Protein AF-A0A7Y5BQE5-F1 (afdb_monomer)

Sequence (258 aa):
MPTALCNVFGGQNTSYAIQNTDLATSTDVTVTYSSGAPSVKLWAPTAKAVTLRRYADGSTSTYTAHAMTLDAATGVWSVTGDSTWNRQYYLFDVQVYVPALDAVTNNLVTDPYALTLSTDTSDTADPRSQFVNLSDADLKPSGWDSLSKPALRFKTFVSQEYADLIYNGLWFSAFHQDLAAFVACNQRFVTGKVRVKLFKGTAQAVGRQSEFSLYNKHLATYDKGDQFDHEAAKGFIRLWGLGTQTQAQLQLLKGGQG

Nearest PDB structures (foldseek):
  2fhc-assembly1_A  TM=9.018E-01  e=1.356E-09  Klebsiella pneumoniae
  6j33-assembly2_B  TM=9.040E-01  e=2.034E-09  Klebsiella pneumoniae
  2fgz-assembly1_A  TM=9.028E-01  e=3.427E-09  Klebsiella pneumoniae
  6j35-assembly2_B  TM=9.031E-01  e=3.427E-09  Klebsiella pneumoniae
  6j35-assembly1_A  TM=8.641E-01  e=1.812E-09  Klebsiella pneumoniae

Mean predicted aligned error: 17.5 Å

pLDDT: mean 73.98, std 18.05, range [21.78, 93.38]

Solvent-accessible surface area (backbone atoms only — not comparable to full-atom values): 15922 Å² total; per-residue (Å²): 138,88,79,91,85,85,79,90,81,87,78,95,73,86,80,80,72,80,82,76,92,79,84,79,79,92,58,84,53,40,73,41,70,57,99,60,19,46,29,45,42,46,82,48,69,75,44,81,45,49,32,41,36,37,19,83,42,79,75,58,87,66,64,50,81,41,77,42,48,74,40,85,91,76,26,34,28,34,43,73,59,51,52,82,49,60,70,19,24,34,35,36,40,36,31,31,70,39,81,94,72,74,39,78,44,76,42,80,40,53,55,93,59,51,89,41,68,39,81,84,43,98,90,37,90,69,58,33,19,35,40,70,66,87,80,44,72,50,80,47,62,84,56,58,90,49,45,52,72,69,56,49,58,49,46,55,56,52,52,49,56,53,50,53,38,52,73,72,65,43,66,88,38,69,66,44,52,54,50,50,51,49,49,54,64,71,46,70,64,66,59,68,54,72,43,66,49,76,54,95,93,42,80,38,49,78,44,75,50,45,97,68,58,72,73,48,72,44,67,74,39,97,51,104,64,49,72,62,67,69,69,60,51,56,56,46,54,54,62,68,41,44,63,58,51,53,44,49,76,74,66,54,70,92,82,72,88,126

Secondary structure (DSSP, 8-state):
---------------------S---S---S-EEETTEEEEEEE-TTEEEEEEEEESSSS----EEEEPEEETTTTEEEEE--GGGTT-EEEEEEEEEEGGGTEEEEEEE--TT-S-B----TTSSS--EE---TT-TTSSPTTTTTS-HHHHHHHHHHHHHHHHHHHTT-TTSHHHHHHHHHHHHHTTT---EEEEEEETTEEEEEEEE-TT----HHHH--STT----HHHHHHHHHHHHHHHHHHHHHHS-TT---

Radius of gyration: 24.89 Å; Cα contacts (8 Å, |Δi|>4): 320; chains: 1; bounding box: 63×70×56 Å

Foldseek 3Di:
DDDDDDDDDDDDDDPPPPPPPDDDDPDPQAFDADPLKTKHKDQDLQFPWKWKWWAAAFQDPDTDIDTWDADNVRSMTMDIGDNSQAFIWIWMFTFGQDVVVNDTDTDTHERPNAPDWDDDDPNDPDITGTHHDCPDPQNAAQCNVVQDPVRNVVVVVLVVVLVVCVVVVVCVPPVVVVSVVVVCVSCVQRDWDFDWDDDPNDTTGPDTDGPSRNDDPQCPDPDPRRPDDPVVVVVVCCVVCPVVVVCCVPPPDPPDDD

Structure (mmCIF, N/CA/C/O backbone):
data_AF-A0A7Y5BQE5-F1
#
_entry.id   AF-A0A7Y5BQE5-F1
#
loop_
_atom_site.group_PDB
_atom_site.id
_atom_site.type_symbol
_atom_site.label_atom_id
_atom_site.label_alt_id
_atom_site.label_comp_id
_atom_site.label_asym_id
_atom_site.label_entity_id
_atom_site.label_seq_id
_atom_site.pdbx_PDB_ins_code
_atom_site.Cartn_x
_atom_site.Cartn_y
_atom_site.Cartn_z
_atom_site.occupancy
_atom_site.B_iso_or_equiv
_atom_site.auth_seq_id
_atom_site.auth_comp_id
_atom_site.auth_asym_id
_atom_site.auth_atom_id
_atom_site.pdbx_PDB_model_num
ATOM 1 N N . MET A 1 1 ? -11.024 43.137 22.775 1.00 29.00 1 MET A N 1
ATOM 2 C CA . MET A 1 1 ? -11.441 43.509 21.402 1.00 29.00 1 MET A CA 1
ATOM 3 C C . MET A 1 1 ? -10.187 43.690 20.570 1.00 29.00 1 MET A C 1
ATOM 5 O O . MET A 1 1 ? -9.250 44.222 21.159 1.00 29.00 1 MET A O 1
ATOM 9 N N . PRO A 1 2 ? -10.127 43.343 19.273 1.00 34.56 2 PRO A N 1
ATOM 10 C CA . PRO A 1 2 ? -11.083 42.680 18.357 1.00 34.56 2 PRO A CA 1
ATOM 11 C C . PRO A 1 2 ? -10.512 41.297 17.909 1.00 34.56 2 PRO A C 1
ATOM 13 O O . PRO A 1 2 ? -9.423 40.947 18.339 1.00 34.56 2 PRO A O 1
ATOM 16 N N . THR A 1 3 ? -11.061 40.416 17.070 1.00 24.89 3 THR A N 1
ATOM 17 C CA . THR A 1 3 ? -12.378 40.103 16.492 1.00 24.89 3 THR A CA 1
ATOM 18 C C . THR A 1 3 ? -12.191 38.716 15.860 1.00 24.89 3 THR A C 1
ATOM 20 O O . THR A 1 3 ? -11.245 38.511 15.103 1.00 24.89 3 THR A O 1
ATOM 23 N N . ALA A 1 4 ? -13.063 37.764 16.189 1.00 26.73 4 ALA A N 1
ATOM 24 C CA . ALA A 1 4 ? -13.170 36.492 15.486 1.00 26.73 4 ALA A CA 1
ATOM 25 C C . ALA A 1 4 ? -13.782 36.731 14.096 1.00 26.73 4 ALA A C 1
ATOM 27 O O . ALA A 1 4 ? -14.797 37.421 13.988 1.00 26.73 4 ALA A O 1
ATOM 28 N N . LEU A 1 5 ? -13.193 36.145 13.052 1.00 24.61 5 LEU A N 1
ATOM 29 C CA . LEU A 1 5 ? -13.855 35.969 11.762 1.00 24.61 5 LEU A CA 1
ATOM 30 C C . LEU A 1 5 ? -14.243 34.501 11.604 1.00 24.61 5 LEU A C 1
ATOM 32 O O . LEU A 1 5 ? -13.412 33.598 11.616 1.00 24.61 5 LEU A O 1
ATOM 36 N N . CYS A 1 6 ? -15.554 34.325 11.514 1.00 21.78 6 CYS A N 1
ATOM 37 C CA . CYS A 1 6 ? -16.292 33.109 11.250 1.00 21.78 6 CYS A CA 1
ATOM 38 C C . CYS A 1 6 ? -16.454 32.940 9.730 1.00 21.78 6 CYS A C 1
ATOM 40 O O . CYS A 1 6 ? -16.775 33.909 9.051 1.00 21.78 6 CYS A O 1
ATOM 42 N N . ASN A 1 7 ? -16.257 31.720 9.232 1.00 22.39 7 ASN A N 1
ATOM 43 C CA . ASN A 1 7 ? -16.883 31.134 8.037 1.00 22.39 7 ASN A CA 1
ATOM 44 C C . ASN A 1 7 ? -16.819 29.616 8.283 1.00 22.39 7 ASN A C 1
ATOM 46 O O . ASN A 1 7 ? -15.743 29.032 8.240 1.00 22.39 7 ASN A O 1
ATOM 50 N N . VAL A 1 8 ? -17.838 28.992 8.880 1.00 23.56 8 VAL A N 1
ATOM 51 C CA . VAL A 1 8 ? -19.071 28.490 8.240 1.00 23.56 8 VAL A CA 1
ATOM 52 C C . VAL A 1 8 ? -18.780 27.692 6.968 1.00 23.56 8 VAL A C 1
ATOM 54 O O . VAL A 1 8 ? -18.900 28.207 5.866 1.00 23.56 8 VAL A O 1
ATOM 57 N N . PHE A 1 9 ? -18.484 26.406 7.145 1.00 24.72 9 PHE A N 1
ATOM 58 C CA . PHE A 1 9 ? -19.181 25.342 6.425 1.00 24.72 9 PHE A CA 1
ATOM 59 C C . PHE A 1 9 ? -19.589 24.292 7.462 1.00 24.72 9 PHE A C 1
ATOM 61 O O . PHE A 1 9 ? -18.764 23.789 8.220 1.00 24.72 9 PHE A O 1
ATOM 68 N N . GLY A 1 10 ? -20.902 24.099 7.585 1.00 23.59 10 GLY A N 1
ATOM 69 C CA . GLY A 1 10 ? -21.525 23.227 8.569 1.00 23.59 10 GLY A CA 1
ATOM 70 C C . GLY A 1 10 ? -21.385 21.753 8.202 1.00 23.59 10 GLY A C 1
ATOM 71 O O . GLY A 1 10 ? -21.415 21.387 7.032 1.00 23.59 10 GLY A O 1
ATOM 72 N N . GLY A 1 11 ? -21.264 20.931 9.239 1.00 24.17 11 GLY A N 1
ATOM 73 C CA . 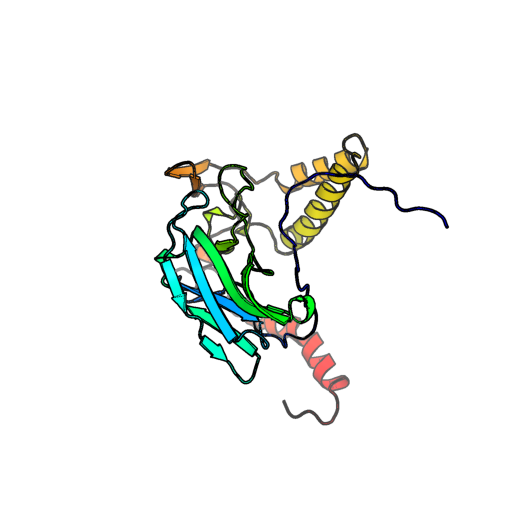GLY A 1 11 ? -21.121 19.483 9.154 1.00 24.17 11 GLY A CA 1
ATOM 74 C C . GLY A 1 11 ? -20.405 18.989 10.401 1.00 24.17 11 GLY A C 1
ATOM 75 O O . GLY A 1 11 ? -19.192 18.839 10.410 1.00 24.17 11 GLY A O 1
ATOM 76 N N . GLN A 1 12 ? -21.153 18.855 11.494 1.00 33.88 12 GLN A N 1
ATOM 77 C CA . GLN A 1 12 ? -20.667 18.349 12.774 1.00 33.88 12 GLN A CA 1
ATOM 78 C C . GLN A 1 12 ? -20.085 16.938 12.594 1.00 33.88 12 GLN A C 1
ATOM 80 O O . GLN A 1 12 ? -20.840 15.999 12.377 1.00 33.88 12 GLN A O 1
ATOM 85 N N . ASN A 1 13 ? -18.765 16.798 12.701 1.00 26.64 13 ASN A N 1
ATOM 86 C CA . ASN A 1 13 ? -18.144 15.759 13.516 1.00 26.64 13 ASN A CA 1
ATOM 87 C C . ASN A 1 13 ? -16.702 16.157 13.832 1.00 26.64 13 ASN A C 1
ATOM 89 O O . ASN A 1 13 ? -15.878 16.447 12.969 1.00 26.64 13 ASN A O 1
ATOM 93 N N . THR A 1 14 ? -16.444 16.249 15.126 1.00 27.83 14 THR A N 1
ATOM 94 C CA . THR A 1 14 ? -15.197 16.677 15.738 1.00 27.83 14 THR A CA 1
ATOM 95 C C . THR A 1 14 ? -14.099 15.653 15.482 1.00 27.83 14 THR A C 1
ATOM 97 O O . THR A 1 14 ? -14.016 14.634 16.169 1.00 27.83 14 THR A O 1
ATOM 100 N N . SER A 1 15 ? -13.225 15.946 14.524 1.00 28.62 15 SER A N 1
ATOM 101 C CA . SER A 1 15 ? -11.948 15.260 14.346 1.00 28.62 15 SER A CA 1
ATOM 102 C C . SER A 1 15 ? -11.024 15.573 15.525 1.00 28.62 15 SER A C 1
ATOM 104 O O . SER A 1 15 ? -10.139 16.419 15.435 1.00 28.62 15 SER A O 1
ATOM 106 N N . TYR A 1 16 ? -11.200 14.879 16.650 1.00 30.30 16 TYR A N 1
ATOM 107 C CA . TYR A 1 16 ? -10.129 14.718 17.633 1.00 30.30 16 TYR A CA 1
ATOM 108 C C . TYR A 1 16 ? -9.157 13.665 17.095 1.00 30.30 16 TYR A C 1
ATOM 110 O O . TYR A 1 16 ? -9.071 12.545 17.593 1.00 30.30 16 TYR A O 1
ATOM 118 N N . ALA A 1 17 ? -8.450 14.015 16.019 1.00 28.48 17 ALA A N 1
ATOM 119 C CA . ALA A 1 17 ? -7.305 13.252 15.567 1.00 28.48 17 ALA A CA 1
ATOM 120 C C . ALA A 1 17 ? -6.205 13.452 16.611 1.00 28.48 17 ALA A C 1
ATOM 122 O O . ALA A 1 17 ? -5.522 14.475 16.627 1.00 28.48 17 ALA A O 1
ATOM 123 N N . ILE A 1 18 ? -6.054 12.488 17.519 1.00 31.27 18 ILE A N 1
ATOM 124 C CA . ILE A 1 18 ? -4.822 12.367 18.288 1.00 31.27 18 ILE A CA 1
ATOM 125 C C . ILE A 1 18 ? -3.739 11.988 17.272 1.00 31.27 18 ILE A C 1
ATOM 127 O O . ILE A 1 18 ? -3.539 10.818 16.961 1.00 31.27 18 ILE A O 1
ATOM 131 N N . GLN A 1 19 ? -3.068 12.995 16.712 1.00 32.03 19 GLN A N 1
ATOM 132 C CA . GLN A 1 19 ? -1.750 12.815 16.123 1.00 32.03 19 GLN A CA 1
ATOM 133 C C . GLN A 1 19 ? -0.811 12.500 17.286 1.00 32.03 19 GLN A C 1
ATOM 135 O O . GLN A 1 19 ? -0.394 13.408 18.000 1.00 32.03 19 GLN A O 1
ATOM 140 N N . ASN A 1 20 ? -0.537 11.217 17.530 1.00 31.81 20 ASN A N 1
ATOM 141 C CA . ASN A 1 20 ? 0.565 10.835 18.404 1.00 31.81 20 ASN A CA 1
ATOM 142 C C . ASN A 1 20 ? 1.687 10.264 17.545 1.00 31.81 20 ASN A C 1
ATOM 144 O O . ASN A 1 20 ? 1.690 9.090 17.182 1.00 31.81 20 ASN A O 1
ATOM 148 N N . THR A 1 21 ? 2.592 11.155 17.156 1.00 33.47 21 THR A N 1
ATOM 149 C CA . THR A 1 21 ? 3.747 10.847 16.310 1.00 33.47 21 THR A CA 1
ATOM 150 C C . THR A 1 21 ? 4.975 10.445 17.129 1.00 33.47 21 THR A C 1
ATOM 152 O O . THR A 1 21 ? 5.980 10.068 16.541 1.00 33.47 21 THR A O 1
ATOM 155 N N . ASP A 1 22 ? 4.908 10.448 18.462 1.00 33.03 22 ASP A N 1
ATOM 156 C CA . ASP A 1 22 ? 6.076 10.221 19.310 1.00 33.03 22 ASP A CA 1
ATOM 157 C C . ASP A 1 22 ? 5.818 9.096 20.325 1.00 33.03 22 ASP A C 1
ATOM 159 O O . ASP A 1 22 ? 4.909 9.198 21.142 1.00 33.03 22 ASP A O 1
ATOM 163 N N . LEU A 1 23 ? 6.676 8.059 20.296 1.00 31.59 23 LEU A N 1
ATOM 164 C CA . LEU A 1 23 ? 6.8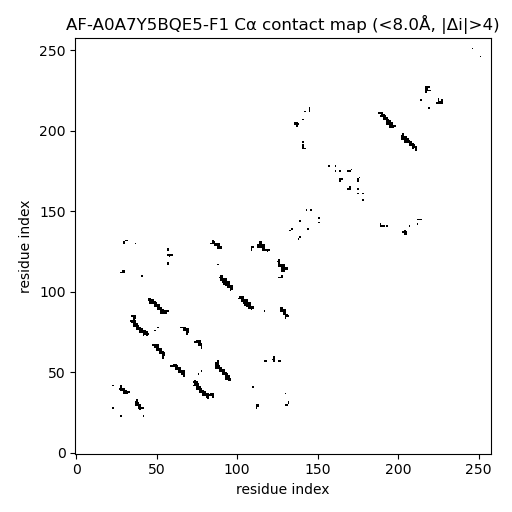54 6.955 21.274 1.00 31.59 23 LEU A CA 1
ATOM 165 C C . LEU A 1 23 ? 6.406 5.527 20.884 1.00 31.59 23 LEU A C 1
ATOM 167 O O . LEU A 1 23 ? 6.257 4.682 21.765 1.00 31.59 23 LEU A O 1
ATOM 171 N N . ALA A 1 24 ? 6.317 5.176 19.598 1.00 34.72 24 ALA A N 1
ATOM 172 C CA . ALA A 1 24 ? 6.358 3.761 19.201 1.00 34.72 24 ALA A CA 1
ATOM 173 C C . ALA A 1 24 ? 7.813 3.321 18.949 1.00 34.72 24 ALA A C 1
ATOM 175 O O . ALA A 1 24 ? 8.384 3.544 17.882 1.00 34.72 24 ALA A O 1
ATOM 176 N N . THR A 1 25 ? 8.438 2.691 19.943 1.00 35.38 25 THR A N 1
ATOM 177 C CA . THR A 1 25 ? 9.679 1.923 19.774 1.00 35.38 25 THR A CA 1
ATOM 178 C C . THR A 1 25 ? 9.458 0.817 18.737 1.00 35.38 25 THR A C 1
ATOM 180 O O . THR A 1 25 ? 8.770 -0.160 19.013 1.00 35.38 25 THR A O 1
ATOM 183 N N . SER A 1 26 ? 10.004 1.019 17.529 1.00 39.91 26 SER A N 1
ATOM 184 C CA . SER A 1 26 ? 10.262 0.051 16.440 1.00 39.91 26 SER A CA 1
ATOM 185 C C . SER A 1 26 ? 9.394 -1.217 16.392 1.00 39.91 26 SER A C 1
ATOM 187 O O . SER A 1 26 ? 9.893 -2.335 16.253 1.00 39.91 26 SER A O 1
ATOM 189 N N . THR A 1 27 ? 8.087 -1.071 16.508 1.00 44.88 27 THR A N 1
ATOM 190 C CA . THR A 1 27 ? 7.140 -2.146 16.255 1.00 44.88 27 THR A CA 1
ATOM 191 C C . THR A 1 27 ? 6.354 -1.687 15.053 1.00 44.88 27 THR A C 1
ATOM 193 O O . THR A 1 27 ? 5.800 -0.598 15.078 1.00 44.88 27 THR A O 1
ATOM 196 N N . ASP A 1 28 ? 6.372 -2.460 13.968 1.00 51.88 28 ASP A N 1
ATOM 197 C CA . ASP A 1 28 ? 5.590 -2.151 12.772 1.00 51.88 28 ASP A CA 1
ATOM 198 C C . ASP A 1 28 ? 4.118 -1.984 13.179 1.00 51.88 28 ASP A C 1
ATOM 200 O O . ASP A 1 28 ? 3.428 -2.981 13.416 1.00 51.88 28 ASP A O 1
ATOM 204 N N . VAL A 1 29 ? 3.678 -0.727 13.334 1.00 58.91 29 VAL A N 1
ATOM 205 C CA . VAL A 1 29 ? 2.293 -0.323 13.652 1.00 58.91 29 VAL A CA 1
ATOM 206 C C . VAL A 1 29 ? 1.446 -0.247 12.371 1.00 58.91 29 VAL A C 1
ATOM 208 O O . VAL A 1 29 ? 0.281 0.116 12.393 1.00 58.91 29 VAL A O 1
ATOM 211 N N . THR A 1 30 ? 2.035 -0.621 11.237 1.00 61.25 30 THR A N 1
ATOM 212 C CA . THR A 1 30 ? 1.376 -0.751 9.938 1.00 61.25 30 THR A CA 1
ATOM 213 C C . THR A 1 30 ? 0.707 -2.121 9.784 1.00 61.25 30 THR A C 1
ATOM 215 O O . THR A 1 30 ? 1.017 -3.080 10.500 1.00 61.25 30 THR A O 1
ATOM 218 N N . VAL A 1 31 ? -0.216 -2.228 8.826 1.00 74.69 31 VAL A N 1
ATOM 219 C CA . VAL A 1 31 ? -0.782 -3.508 8.401 1.00 74.69 31 VAL A CA 1
ATOM 220 C C . VAL A 1 31 ? 0.334 -4.381 7.830 1.00 74.69 31 VAL A C 1
ATOM 222 O O . VAL A 1 31 ? 0.924 -4.084 6.792 1.00 74.69 31 VAL A O 1
ATOM 225 N N . THR A 1 32 ? 0.602 -5.496 8.497 1.00 82.12 32 THR A N 1
ATOM 226 C CA . THR A 1 32 ? 1.623 -6.466 8.084 1.00 82.12 32 THR A CA 1
ATOM 227 C C . THR A 1 32 ? 0.956 -7.726 7.562 1.00 82.12 32 THR A C 1
ATOM 229 O O . THR A 1 32 ? -0.080 -8.139 8.069 1.00 82.12 32 THR A O 1
ATOM 232 N N . TYR A 1 33 ? 1.532 -8.349 6.535 1.00 80.81 33 TYR A N 1
ATOM 233 C CA . TYR A 1 33 ? 1.014 -9.599 5.982 1.00 80.81 33 TYR A CA 1
ATOM 234 C C . TYR A 1 33 ? 1.955 -10.747 6.335 1.00 80.81 33 TYR A C 1
ATOM 236 O O . TYR A 1 33 ? 3.127 -10.726 5.966 1.00 80.81 33 TYR A O 1
ATOM 244 N N . SER A 1 34 ? 1.429 -11.774 7.001 1.00 78.56 34 SER A N 1
ATOM 245 C CA . SER A 1 34 ? 2.134 -13.032 7.258 1.00 78.56 34 SER A CA 1
ATOM 246 C C . SER A 1 34 ? 1.408 -14.155 6.532 1.00 78.56 34 SER A C 1
ATOM 248 O O . SER A 1 34 ? 0.224 -14.386 6.766 1.00 78.56 34 SER A O 1
ATOM 250 N N . SER A 1 35 ? 2.075 -14.842 5.599 1.00 74.44 35 SER A N 1
ATOM 251 C CA . SER A 1 35 ? 1.464 -15.908 4.775 1.00 74.44 35 SER A CA 1
ATOM 252 C C . SER A 1 35 ? 0.145 -15.509 4.076 1.00 74.44 35 SER A C 1
ATOM 254 O O . SER A 1 35 ? -0.724 -16.340 3.828 1.00 74.44 35 SER A O 1
ATOM 256 N N . GLY A 1 36 ? -0.012 -14.220 3.754 1.00 74.06 36 GLY A N 1
ATOM 257 C CA . GLY A 1 36 ? -1.211 -13.665 3.117 1.00 74.06 36 GLY A CA 1
ATOM 258 C C . GLY A 1 36 ? -2.316 -13.220 4.081 1.00 74.06 36 GLY A C 1
ATOM 259 O O . GLY A 1 36 ? -3.249 -12.566 3.628 1.00 74.06 36 GLY A O 1
ATOM 260 N N . ALA A 1 37 ? -2.210 -13.504 5.381 1.00 85.19 37 ALA A N 1
ATOM 261 C CA . ALA A 1 37 ? -3.117 -13.005 6.411 1.00 85.19 37 ALA A CA 1
ATOM 262 C C . ALA A 1 37 ? -2.671 -11.613 6.906 1.00 85.19 37 ALA A C 1
ATOM 264 O O . ALA A 1 37 ? -1.511 -11.469 7.311 1.00 85.19 37 ALA A O 1
ATOM 265 N N . PRO A 1 38 ? -3.544 -10.588 6.877 1.00 89.06 38 PRO A N 1
ATOM 266 C CA . PRO A 1 38 ? -3.220 -9.273 7.406 1.00 89.06 38 PRO A CA 1
ATOM 267 C C . PRO A 1 38 ? -3.318 -9.246 8.935 1.00 89.06 38 PRO A C 1
ATOM 269 O O . PRO A 1 38 ? -4.277 -9.740 9.531 1.00 89.06 38 PRO A O 1
ATOM 272 N N . SER A 1 39 ? -2.345 -8.599 9.563 1.00 87.44 39 SER A N 1
ATOM 273 C CA . SER A 1 39 ? -2.331 -8.239 10.973 1.00 87.44 39 SER A CA 1
ATOM 274 C C . SER A 1 39 ? -2.311 -6.725 11.098 1.00 87.44 39 SER A C 1
ATOM 276 O O . SER A 1 39 ? -1.452 -6.059 10.520 1.00 87.44 39 SER A O 1
ATOM 278 N N . VAL A 1 40 ? -3.236 -6.192 11.887 1.00 88.06 40 VAL A N 1
ATOM 279 C CA . VAL A 1 40 ? -3.373 -4.758 12.152 1.00 88.06 40 VAL A CA 1
ATOM 280 C C . VAL A 1 40 ? -2.972 -4.475 13.584 1.00 88.06 40 VAL A C 1
ATOM 282 O O . VAL A 1 40 ? -3.271 -5.270 14.481 1.00 88.06 40 VAL A O 1
ATOM 285 N N . LYS A 1 41 ? -2.322 -3.334 13.798 1.00 88.12 41 LYS A N 1
ATOM 286 C CA . LYS A 1 41 ? -1.966 -2.846 15.123 1.00 88.12 41 LYS A CA 1
ATOM 287 C C . LYS A 1 41 ? -2.428 -1.405 15.296 1.00 88.12 41 LYS A C 1
ATOM 289 O O . LYS A 1 41 ? -2.364 -0.624 14.359 1.00 88.12 41 LYS A O 1
ATOM 294 N N . LEU A 1 42 ? -2.878 -1.068 16.497 1.00 85.50 42 LEU A N 1
ATOM 295 C CA . LEU A 1 42 ? -3.257 0.285 16.881 1.00 85.50 42 LEU A CA 1
ATOM 296 C C . LEU A 1 42 ? -2.661 0.587 18.249 1.00 85.50 42 LEU A C 1
ATOM 298 O O . LEU A 1 42 ? -2.969 -0.092 19.227 1.00 85.50 42 LEU A O 1
ATOM 302 N N . TRP A 1 43 ? -1.825 1.614 18.339 1.00 86.12 43 TRP A N 1
ATOM 303 C CA . TRP A 1 43 ? -1.351 2.087 19.633 1.00 86.12 43 TRP A CA 1
ATOM 304 C C . TRP A 1 43 ? -2.426 2.966 20.282 1.00 86.12 43 TRP A C 1
ATOM 306 O O . TRP A 1 43 ? -2.759 4.036 19.776 1.00 86.12 43 TRP A O 1
ATOM 316 N N . ALA A 1 44 ? -3.010 2.482 21.378 1.00 82.44 44 ALA A N 1
ATOM 317 C CA . ALA A 1 44 ? -4.088 3.162 22.093 1.00 82.44 44 ALA A CA 1
ATOM 318 C C . ALA A 1 44 ? -4.067 2.762 23.583 1.00 82.44 44 ALA A C 1
ATOM 320 O O . ALA A 1 44 ? -4.954 2.040 24.049 1.00 82.44 44 ALA A O 1
ATOM 321 N N . PRO A 1 45 ? -3.059 3.211 24.355 1.00 84.56 45 PRO A N 1
ATOM 322 C CA . PRO A 1 45 ? -2.836 2.753 25.731 1.00 84.56 45 PRO A CA 1
ATOM 323 C C . PRO A 1 45 ? -3.941 3.175 26.706 1.00 84.56 45 PRO A C 1
ATOM 325 O O . PRO A 1 45 ? -4.147 2.533 27.730 1.00 84.56 45 PRO A O 1
ATOM 328 N N . THR A 1 46 ? -4.652 4.262 26.404 1.00 85.19 46 THR A N 1
ATOM 329 C CA . THR A 1 46 ? -5.744 4.798 27.230 1.00 85.19 46 THR A CA 1
ATOM 330 C C . THR A 1 46 ? -7.116 4.243 26.846 1.00 85.19 46 THR A C 1
ATOM 332 O O . THR A 1 46 ? -8.110 4.549 27.512 1.00 85.19 46 THR A O 1
ATOM 335 N N . ALA A 1 47 ? -7.200 3.445 25.776 1.00 86.81 47 ALA A N 1
ATOM 336 C CA . ALA A 1 47 ? -8.448 2.827 25.356 1.00 86.81 47 ALA A CA 1
ATOM 337 C C . ALA A 1 47 ? -8.846 1.710 26.327 1.00 86.81 47 ALA A C 1
ATOM 339 O O . ALA A 1 47 ? -8.021 0.910 26.761 1.00 86.81 47 ALA A O 1
ATOM 340 N N . LYS A 1 48 ? -10.138 1.640 26.650 1.00 88.00 48 LYS A N 1
ATOM 341 C CA . LYS A 1 48 ? -10.721 0.561 27.459 1.00 88.00 48 LYS A CA 1
ATOM 342 C C . LYS A 1 48 ? -10.990 -0.686 26.622 1.00 88.00 48 LYS A C 1
ATOM 344 O O . LYS A 1 48 ? -10.840 -1.799 27.113 1.00 88.00 48 LYS A O 1
ATOM 349 N N . ALA A 1 49 ? -11.391 -0.487 25.371 1.00 90.12 49 ALA A N 1
ATOM 350 C CA . ALA A 1 49 ? -11.621 -1.547 24.404 1.00 90.12 49 ALA A CA 1
ATOM 351 C C . ALA A 1 49 ? -11.399 -1.014 22.988 1.00 90.12 49 ALA A C 1
ATOM 353 O O . ALA A 1 49 ? -11.740 0.133 22.693 1.00 90.12 49 ALA A O 1
ATOM 354 N N . VAL A 1 50 ? -10.869 -1.864 22.110 1.00 91.06 50 VAL A N 1
ATOM 355 C CA . VAL A 1 50 ? -10.752 -1.571 20.681 1.00 91.06 50 VAL A CA 1
ATOM 356 C C . VAL A 1 50 ? -11.364 -2.717 19.887 1.00 91.06 50 VAL A C 1
ATOM 358 O O . VAL A 1 50 ? -11.019 -3.885 20.077 1.00 91.06 50 VAL A O 1
ATOM 361 N N . THR A 1 51 ? -12.281 -2.374 18.986 1.00 92.81 51 THR A N 1
ATOM 362 C CA . THR A 1 51 ? -12.914 -3.320 18.064 1.00 92.81 51 THR A CA 1
ATOM 363 C C . THR A 1 51 ? -12.625 -2.907 16.628 1.00 92.81 51 THR A C 1
ATOM 365 O O . THR A 1 51 ? -12.896 -1.779 16.229 1.00 92.81 51 THR A O 1
ATOM 368 N N . LEU A 1 52 ? -12.109 -3.830 15.824 1.00 92.06 52 LEU A N 1
ATOM 369 C CA . LEU A 1 52 ? -11.957 -3.646 14.388 1.00 92.06 52 LEU A CA 1
ATOM 370 C C . LEU A 1 52 ? -13.288 -3.971 13.698 1.00 92.06 52 LEU A C 1
ATOM 372 O O . LEU A 1 52 ? -13.763 -5.107 13.747 1.00 92.06 52 LEU A O 1
ATOM 376 N N . ARG A 1 53 ? -13.887 -2.986 13.030 1.00 92.31 53 ARG A N 1
ATOM 377 C CA . ARG A 1 53 ? -15.070 -3.170 12.182 1.00 92.31 53 ARG A CA 1
ATOM 378 C C . ARG A 1 53 ? -14.613 -3.389 10.748 1.00 92.31 53 ARG A C 1
ATOM 380 O O . ARG A 1 53 ? -14.064 -2.475 10.145 1.00 92.31 53 ARG A O 1
ATOM 387 N N . ARG A 1 54 ? -14.831 -4.585 10.204 1.00 92.31 54 ARG A N 1
ATOM 388 C CA . ARG A 1 54 ? -14.472 -4.958 8.828 1.00 92.31 54 ARG A CA 1
ATOM 389 C C . ARG A 1 54 ? -15.687 -4.883 7.907 1.00 92.31 54 ARG A C 1
ATOM 391 O O . ARG A 1 54 ? -16.737 -5.430 8.238 1.00 92.31 54 ARG A O 1
ATOM 398 N N . TYR A 1 55 ? -15.511 -4.290 6.735 1.00 89.00 55 TYR A N 1
ATOM 399 C CA . TYR A 1 55 ? -16.523 -4.071 5.707 1.00 89.00 55 TYR A CA 1
ATOM 400 C C . TYR A 1 55 ? -16.106 -4.752 4.404 1.00 89.00 55 TYR A C 1
ATOM 402 O O . TYR A 1 55 ? -14.936 -4.718 4.024 1.00 89.00 55 TYR A O 1
ATOM 410 N N . ALA A 1 56 ? -17.069 -5.339 3.692 1.00 85.38 56 ALA A N 1
ATOM 411 C CA . ALA A 1 56 ? -16.798 -6.021 2.426 1.00 85.38 56 ALA A CA 1
ATOM 412 C C . ALA A 1 56 ? -16.326 -5.058 1.318 1.00 85.38 56 ALA A C 1
ATOM 414 O O . ALA A 1 56 ? -15.502 -5.436 0.488 1.00 85.38 56 ALA A O 1
ATOM 415 N N . ASP A 1 57 ? -16.828 -3.821 1.323 1.00 79.75 57 ASP A N 1
ATOM 416 C CA . ASP A 1 57 ? -16.480 -2.761 0.377 1.00 79.75 57 ASP A CA 1
ATOM 417 C C . ASP A 1 57 ? -16.603 -1.365 1.029 1.00 79.75 57 ASP A C 1
ATOM 419 O O . ASP A 1 57 ? -17.016 -1.228 2.186 1.00 79.75 57 ASP A O 1
ATOM 423 N N . GLY A 1 58 ? -16.213 -0.324 0.288 1.00 72.81 58 GLY A N 1
ATOM 424 C CA . GLY A 1 58 ? -16.257 1.065 0.754 1.00 72.81 58 GLY A CA 1
ATOM 425 C C . GLY A 1 58 ? -17.668 1.654 0.864 1.00 72.81 58 GLY A C 1
ATOM 426 O O . GLY A 1 58 ? -17.828 2.684 1.502 1.00 72.81 58 GLY A O 1
ATOM 427 N N . SER A 1 59 ? -18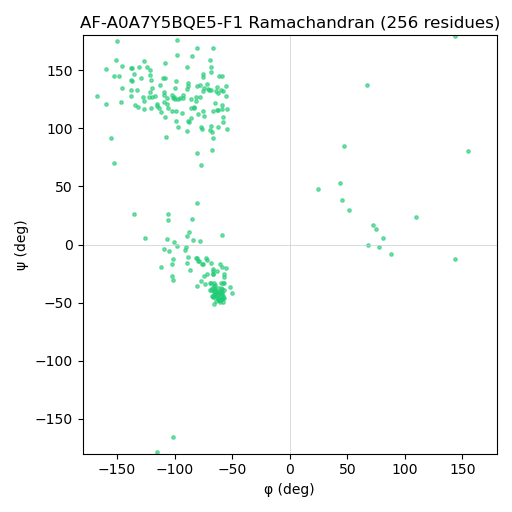.685 0.999 0.291 1.00 71.19 59 SER A N 1
ATOM 428 C CA . SER A 1 59 ? -20.069 1.497 0.219 1.00 71.19 59 SER A CA 1
ATOM 429 C C . SER A 1 59 ? -21.023 0.861 1.242 1.00 71.19 59 SER A C 1
ATOM 431 O O . SER A 1 59 ? -22.014 1.453 1.658 1.00 71.19 59 SER A O 1
ATOM 433 N N . THR A 1 60 ? -20.732 -0.362 1.675 1.00 77.69 60 THR A N 1
ATOM 434 C CA . THR A 1 60 ? -21.634 -1.195 2.469 1.00 77.69 60 THR A CA 1
ATOM 435 C C . THR A 1 60 ? -21.603 -0.784 3.938 1.00 77.69 60 THR A C 1
ATOM 437 O O . THR A 1 60 ? -20.536 -0.558 4.498 1.00 77.69 60 THR A O 1
ATOM 440 N N . SER A 1 61 ? -22.759 -0.699 4.597 1.00 75.12 61 SER A N 1
ATOM 441 C CA . SER A 1 61 ? -22.863 -0.336 6.021 1.00 75.12 61 SER A CA 1
ATOM 442 C C . SER A 1 61 ? -22.783 -1.530 6.979 1.00 75.12 61 SER A C 1
ATOM 444 O O . SER A 1 61 ? -22.552 -1.343 8.175 1.00 75.12 61 SER A O 1
ATOM 446 N N . THR A 1 62 ? -22.951 -2.759 6.482 1.00 84.56 62 THR A N 1
ATOM 447 C CA . THR A 1 62 ? -22.808 -3.975 7.290 1.00 84.56 62 THR A CA 1
ATOM 448 C C . THR A 1 62 ? -21.338 -4.262 7.579 1.00 84.56 62 THR A C 1
ATOM 450 O O . THR A 1 62 ? -20.482 -4.190 6.696 1.00 84.56 62 THR A O 1
ATOM 453 N N . TYR A 1 63 ? -21.047 -4.598 8.836 1.00 89.25 63 TYR A N 1
ATOM 454 C CA . TYR A 1 63 ? -19.693 -4.886 9.291 1.00 89.25 63 TYR A CA 1
ATOM 455 C C . TYR A 1 63 ? -19.621 -6.190 10.077 1.00 89.25 63 TYR A C 1
ATOM 457 O O . TYR A 1 63 ? -20.577 -6.616 10.721 1.00 89.25 63 TYR A O 1
ATOM 465 N N . THR A 1 64 ? -18.448 -6.815 10.037 1.00 91.94 64 THR A N 1
ATOM 466 C CA . THR A 1 64 ? -18.054 -7.875 10.968 1.00 91.94 64 THR A CA 1
ATOM 467 C C . THR A 1 64 ? -17.164 -7.258 12.041 1.00 91.94 64 THR A C 1
ATOM 469 O O . THR A 1 64 ? -16.179 -6.599 11.711 1.00 91.94 64 THR A O 1
ATOM 472 N N . ALA A 1 65 ? -17.515 -7.439 13.312 1.00 92.44 65 ALA A N 1
ATOM 473 C CA . ALA A 1 65 ? -16.727 -6.937 14.431 1.00 92.44 65 ALA A CA 1
ATOM 474 C C . ALA A 1 65 ? -15.676 -7.968 14.866 1.00 92.44 65 ALA A C 1
ATOM 476 O O . ALA A 1 65 ? -15.993 -9.142 15.055 1.00 92.44 65 ALA A O 1
ATOM 477 N N . HIS A 1 66 ? -14.442 -7.513 15.064 1.00 93.38 66 HIS A N 1
ATOM 478 C CA . HIS A 1 66 ? -13.336 -8.314 15.576 1.00 93.38 66 HIS A CA 1
ATOM 479 C C . HIS A 1 66 ? -12.723 -7.611 16.790 1.00 93.38 66 HIS A C 1
ATOM 481 O O . HIS A 1 66 ? -12.204 -6.501 16.674 1.00 93.38 66 HIS A O 1
ATOM 487 N N . ALA A 1 67 ? -12.800 -8.239 17.963 1.00 92.75 67 ALA A N 1
ATOM 488 C CA . ALA A 1 67 ? -12.185 -7.704 19.174 1.00 92.75 67 ALA A CA 1
ATOM 489 C C . ALA A 1 67 ? -10.654 -7.754 19.058 1.00 92.75 67 ALA A C 1
ATOM 491 O O . ALA A 1 67 ? -10.094 -8.778 18.661 1.00 92.75 67 ALA A O 1
ATOM 492 N N . MET A 1 68 ? -9.981 -6.654 19.396 1.00 92.38 68 MET A N 1
ATOM 493 C CA . MET A 1 68 ? -8.520 -6.592 19.392 1.00 92.38 68 MET A CA 1
ATOM 494 C C . MET A 1 68 ? -7.956 -7.010 20.753 1.00 92.38 68 MET A C 1
ATOM 496 O O . MET A 1 68 ? -8.601 -6.847 21.787 1.00 92.38 68 MET A O 1
ATOM 500 N N . THR A 1 69 ? -6.733 -7.537 20.754 1.00 92.31 69 THR A N 1
ATOM 501 C CA . THR A 1 69 ? -6.017 -7.941 21.972 1.00 92.31 69 THR A CA 1
ATOM 502 C C . THR A 1 69 ? -4.991 -6.877 22.349 1.00 92.31 69 THR A C 1
ATOM 504 O O . THR A 1 69 ? -4.163 -6.514 21.514 1.00 92.31 69 THR A O 1
ATOM 507 N N . LEU A 1 70 ? -5.048 -6.387 23.590 1.00 89.50 70 LEU A N 1
ATOM 508 C CA . LEU A 1 70 ? -4.092 -5.429 24.147 1.00 89.50 70 LEU A CA 1
ATOM 509 C C . LEU A 1 70 ? -2.823 -6.141 24.623 1.00 89.50 70 LEU A C 1
ATOM 511 O O . LEU A 1 70 ? -2.885 -7.035 25.466 1.00 89.50 70 LEU A O 1
ATOM 515 N N . ASP A 1 71 ? -1.672 -5.677 24.153 1.00 87.38 71 ASP A N 1
ATOM 516 C CA . ASP A 1 71 ? -0.392 -5.919 24.806 1.00 87.38 71 ASP A CA 1
ATOM 517 C C . ASP A 1 71 ? -0.153 -4.851 25.886 1.00 87.38 71 ASP A C 1
ATOM 519 O O . ASP A 1 71 ? 0.102 -3.680 25.594 1.00 87.38 71 ASP A O 1
ATOM 523 N N . ALA A 1 72 ? -0.241 -5.262 27.153 1.00 82.38 72 ALA A N 1
ATOM 524 C CA . ALA A 1 72 ? -0.123 -4.369 28.304 1.00 82.38 72 ALA A CA 1
ATOM 525 C C . ALA A 1 72 ? 1.278 -3.752 28.473 1.00 82.38 72 ALA A C 1
ATOM 527 O O . ALA A 1 72 ? 1.399 -2.722 29.133 1.00 82.38 72 ALA A O 1
ATOM 528 N N . ALA A 1 73 ? 2.328 -4.348 27.895 1.00 80.50 73 ALA A N 1
ATOM 529 C CA . ALA A 1 73 ? 3.686 -3.812 27.992 1.00 80.50 73 ALA A CA 1
ATOM 530 C C . ALA A 1 73 ? 3.906 -2.611 27.059 1.00 80.50 73 ALA A C 1
ATOM 532 O O . ALA A 1 73 ? 4.685 -1.715 27.377 1.00 80.50 73 ALA A O 1
ATOM 533 N N . THR A 1 74 ? 3.220 -2.592 25.914 1.00 78.88 74 THR A N 1
ATOM 534 C CA . THR A 1 74 ? 3.421 -1.599 24.847 1.00 78.88 74 THR A CA 1
ATOM 535 C C . THR A 1 74 ? 2.234 -0.652 24.667 1.00 78.88 74 THR A C 1
ATOM 537 O O . THR A 1 74 ? 2.385 0.424 24.088 1.00 78.88 74 THR A O 1
ATOM 540 N N . GLY A 1 75 ? 1.045 -1.022 25.155 1.00 80.62 75 GLY A N 1
ATOM 541 C CA . GLY A 1 75 ? -0.191 -0.277 24.904 1.00 80.62 75 GLY A CA 1
ATOM 542 C C . GLY A 1 75 ? -0.737 -0.465 23.483 1.00 80.62 75 GLY A C 1
ATOM 543 O O . GLY A 1 75 ? -1.592 0.308 23.040 1.00 80.62 75 GLY A O 1
ATOM 544 N N . VAL A 1 76 ? -0.222 -1.458 22.750 1.00 85.19 76 VAL A N 1
ATOM 545 C CA . VAL A 1 76 ? -0.609 -1.755 21.370 1.00 85.19 76 VAL A CA 1
ATOM 546 C C . VAL A 1 76 ? -1.723 -2.792 21.357 1.00 85.19 76 VAL A C 1
ATOM 548 O O . VAL A 1 76 ? -1.599 -3.886 21.903 1.00 85.19 76 VAL A O 1
ATOM 551 N N . TRP A 1 77 ? -2.809 -2.462 20.676 1.00 87.62 77 TRP A N 1
ATOM 552 C CA . TRP A 1 77 ? -3.882 -3.382 20.341 1.00 87.62 77 TRP A CA 1
ATOM 553 C C . TRP A 1 77 ? -3.557 -4.063 19.022 1.00 87.62 77 TRP A C 1
ATOM 555 O O . TRP A 1 77 ? -3.115 -3.405 18.082 1.00 87.62 77 TRP A O 1
ATOM 565 N N . SER A 1 78 ? -3.811 -5.363 18.911 1.00 89.75 78 SER A N 1
ATOM 566 C CA . SER A 1 78 ? -3.583 -6.105 17.672 1.00 89.75 7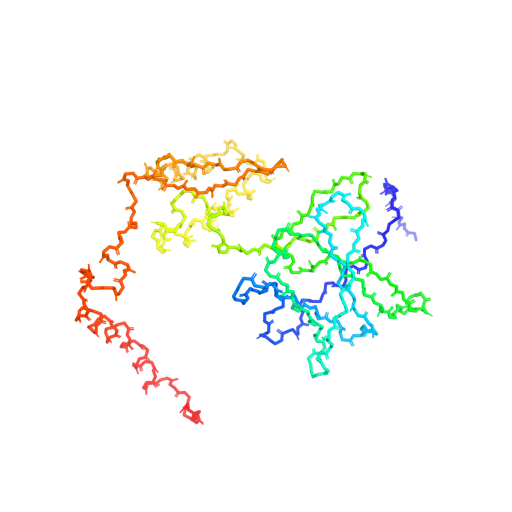8 SER A CA 1
ATOM 567 C C . SER A 1 78 ? -4.715 -7.069 17.337 1.00 89.75 78 SER A C 1
ATOM 569 O O . SER A 1 78 ? -5.423 -7.568 18.214 1.00 89.75 78 SER A O 1
ATOM 571 N N . VAL A 1 79 ? -4.892 -7.321 16.043 1.00 92.19 79 VAL A N 1
ATOM 572 C CA . VAL A 1 79 ? -5.775 -8.366 15.524 1.00 92.19 79 VAL A CA 1
ATOM 573 C C . VAL A 1 79 ? -5.167 -8.946 14.259 1.00 92.19 79 VAL A C 1
ATOM 575 O O . VAL A 1 79 ? -4.686 -8.214 13.395 1.00 92.19 79 VAL A O 1
ATOM 578 N N . THR A 1 80 ? -5.179 -10.270 14.156 1.00 90.44 80 THR A N 1
ATOM 579 C CA . THR A 1 80 ? -4.776 -10.994 12.949 1.00 90.44 80 THR A CA 1
ATOM 580 C C . THR A 1 80 ? -6.016 -11.599 12.312 1.00 90.44 80 THR A C 1
ATOM 582 O O . THR A 1 80 ? -6.815 -12.237 12.996 1.00 90.44 80 THR A O 1
ATOM 585 N N . GLY A 1 81 ? -6.191 -11.341 11.022 1.00 89.12 81 GLY A N 1
ATOM 586 C CA . GLY A 1 81 ? -7.300 -11.856 10.234 1.00 89.12 81 GLY A CA 1
ATOM 587 C C . GLY A 1 81 ? -6.925 -13.050 9.369 1.00 89.12 81 GLY A C 1
ATOM 588 O O . GLY A 1 81 ? -5.851 -13.629 9.497 1.00 89.12 81 GLY A O 1
ATOM 589 N N . ASP A 1 82 ? -7.812 -13.360 8.426 1.00 87.44 82 ASP A N 1
ATOM 590 C CA . ASP A 1 82 ? -7.579 -14.361 7.386 1.00 87.44 82 ASP A CA 1
ATOM 591 C C . ASP A 1 82 ? -7.128 -13.702 6.082 1.00 87.44 82 ASP A C 1
ATOM 593 O O . ASP A 1 82 ? -7.393 -12.525 5.829 1.00 87.44 82 ASP A O 1
ATOM 597 N N . SER A 1 83 ? -6.552 -14.483 5.167 1.00 85.25 83 SER A N 1
ATOM 598 C CA . SER A 1 83 ? -6.151 -13.992 3.838 1.00 85.25 83 SER A CA 1
ATOM 599 C C . SER A 1 83 ? -7.294 -13.404 3.001 1.00 85.25 83 SER A C 1
ATOM 601 O O . SER A 1 83 ? -7.060 -12.609 2.090 1.00 85.25 83 SER A O 1
ATOM 603 N N . THR A 1 84 ? -8.546 -13.728 3.341 1.00 87.81 84 THR A N 1
ATOM 604 C CA . THR A 1 84 ? -9.752 -13.170 2.707 1.00 87.81 84 THR A CA 1
ATOM 605 C C . THR A 1 84 ? -9.979 -11.689 3.010 1.00 87.81 84 THR A C 1
ATOM 607 O O . THR A 1 84 ? -10.774 -11.047 2.325 1.00 87.81 84 THR A O 1
ATOM 610 N N . TRP A 1 85 ? -9.307 -11.138 4.024 1.00 88.75 85 TRP A N 1
ATOM 611 C CA . TRP A 1 85 ? -9.430 -9.733 4.414 1.00 88.75 85 TRP A CA 1
ATOM 612 C C . TRP A 1 85 ? -8.696 -8.794 3.453 1.00 88.75 85 TRP A C 1
ATOM 614 O O . TRP A 1 85 ? -8.986 -7.600 3.451 1.00 88.75 85 TRP A O 1
ATOM 624 N N . ASN A 1 86 ? -7.779 -9.302 2.618 1.00 85.00 86 ASN A N 1
ATOM 625 C CA . ASN A 1 86 ? -7.096 -8.469 1.628 1.00 85.00 86 ASN A CA 1
ATOM 626 C C . ASN A 1 86 ? -8.126 -7.754 0.730 1.00 85.00 86 ASN A C 1
ATOM 628 O O . ASN A 1 86 ? -9.099 -8.363 0.282 1.00 85.00 86 ASN A O 1
ATOM 632 N N . ARG A 1 87 ? -7.901 -6.462 0.463 1.00 86.06 87 ARG A N 1
ATOM 633 C CA . ARG A 1 87 ? -8.774 -5.541 -0.294 1.00 86.06 87 ARG A CA 1
ATOM 634 C C . ARG A 1 87 ? -10.101 -5.162 0.362 1.00 86.06 87 ARG A C 1
ATOM 636 O O . ARG A 1 87 ? -10.822 -4.349 -0.216 1.00 86.06 87 ARG A O 1
ATOM 643 N N . GLN A 1 88 ? -10.407 -5.675 1.549 1.00 89.38 88 GLN A N 1
ATOM 644 C CA . GLN A 1 88 ? -11.565 -5.234 2.328 1.00 89.38 88 GLN A CA 1
ATOM 645 C C . GLN A 1 88 ? -11.272 -3.931 3.080 1.00 89.38 88 GLN A C 1
ATOM 647 O O . GLN A 1 88 ? -10.124 -3.491 3.164 1.00 89.38 88 GLN A O 1
ATOM 652 N N . TYR A 1 89 ? -12.315 -3.320 3.635 1.00 89.38 89 TYR A N 1
ATOM 653 C CA . TYR A 1 89 ? -12.225 -2.041 4.336 1.00 89.38 89 TYR A CA 1
ATOM 654 C C . TYR A 1 89 ? -12.405 -2.225 5.840 1.00 89.38 89 TYR A C 1
ATOM 656 O O . TYR A 1 89 ? -13.009 -3.201 6.286 1.00 89.38 89 TYR A O 1
ATOM 664 N N . TYR A 1 90 ? -11.888 -1.297 6.635 1.00 89.81 90 TYR A N 1
ATOM 665 C CA . TYR A 1 90 ? -12.010 -1.330 8.081 1.00 89.81 90 TYR A CA 1
ATOM 666 C C . TYR A 1 90 ? -12.008 0.055 8.729 1.00 89.81 90 TYR A C 1
ATOM 668 O O . TYR A 1 90 ? -11.534 1.040 8.162 1.00 89.81 90 TYR A O 1
ATOM 676 N N . LEU A 1 91 ? -12.550 0.089 9.945 1.00 89.56 91 LEU A N 1
ATOM 677 C CA . LEU A 1 91 ? -12.487 1.197 10.894 1.00 89.56 91 LEU A CA 1
ATOM 678 C C . LEU A 1 91 ? -12.217 0.643 12.293 1.00 89.56 91 LEU A C 1
ATOM 680 O O . LEU A 1 91 ? -12.626 -0.478 12.614 1.00 89.56 91 LEU A O 1
ATOM 684 N N . PHE A 1 92 ? -11.574 1.438 13.139 1.00 89.00 92 PHE A N 1
ATOM 685 C CA . PHE A 1 92 ? -11.455 1.138 14.559 1.00 89.00 92 PHE A CA 1
ATOM 686 C C . PHE A 1 92 ? -12.592 1.791 15.328 1.00 89.00 92 PHE A C 1
ATOM 688 O O . PHE A 1 92 ? -12.820 2.987 15.207 1.00 89.00 92 PHE A O 1
ATOM 695 N N . ASP A 1 93 ? -13.280 1.004 16.141 1.00 90.00 93 ASP A N 1
ATOM 696 C CA . ASP A 1 93 ? -14.176 1.478 17.186 1.00 90.00 93 ASP A CA 1
ATOM 697 C C . ASP A 1 93 ? -13.399 1.474 18.502 1.00 90.00 93 ASP A C 1
ATOM 699 O O . ASP A 1 93 ? -13.140 0.417 19.091 1.00 90.00 93 ASP A O 1
ATOM 703 N N . VAL A 1 94 ? -12.944 2.661 18.897 1.00 89.75 94 VAL A N 1
ATOM 704 C CA . VAL A 1 94 ? -12.094 2.877 20.065 1.00 89.75 94 VAL A CA 1
ATOM 705 C C . VAL A 1 94 ? -12.949 3.418 21.198 1.00 89.75 94 VAL A C 1
ATOM 707 O O . VAL A 1 94 ? -13.452 4.540 21.132 1.00 89.75 94 VAL A O 1
ATOM 710 N N . GLN A 1 95 ? -13.070 2.641 22.270 1.00 90.81 95 GLN A N 1
ATOM 711 C CA . GLN A 1 95 ? -13.723 3.080 23.492 1.00 90.81 95 GLN A CA 1
ATOM 712 C C . GLN A 1 95 ? -12.701 3.767 24.403 1.00 90.81 95 GLN A C 1
ATOM 714 O O . GLN A 1 95 ? -11.867 3.103 25.022 1.00 90.81 95 GLN A O 1
ATOM 719 N N . VAL A 1 96 ? -12.765 5.094 24.511 1.00 89.56 96 VAL A N 1
ATOM 720 C CA . VAL A 1 96 ? -11.806 5.906 25.277 1.00 89.56 96 VAL A CA 1
ATOM 721 C C . VAL A 1 96 ? -12.516 6.956 26.130 1.00 89.56 96 VAL A C 1
ATOM 723 O O . VAL A 1 96 ? -13.576 7.470 25.771 1.00 89.56 96 VAL A O 1
ATOM 726 N N . TYR A 1 97 ? -11.946 7.259 27.295 1.00 85.62 97 TYR A N 1
ATOM 727 C CA . TYR A 1 97 ? -12.412 8.356 28.139 1.00 85.62 97 TYR A CA 1
ATOM 728 C C . TYR A 1 97 ? -11.923 9.698 27.584 1.00 85.62 97 TYR A C 1
ATOM 730 O O . TYR A 1 97 ? -10.725 9.876 27.363 1.00 85.62 97 TYR A O 1
ATOM 738 N N . VAL A 1 98 ? -12.848 10.633 27.371 1.00 83.62 98 VAL A N 1
ATOM 739 C CA . VAL A 1 98 ? -12.563 11.974 26.850 1.00 83.62 98 VAL A CA 1
ATOM 740 C C . VAL A 1 98 ? -12.743 12.984 27.988 1.00 83.62 98 VAL A C 1
ATOM 742 O O . VAL A 1 98 ? -13.883 13.251 28.368 1.00 83.62 98 VAL A O 1
ATOM 745 N N . PRO A 1 99 ? -11.658 13.591 28.514 1.00 82.56 99 PRO A N 1
ATOM 746 C CA . PRO A 1 99 ? -11.742 14.514 29.651 1.00 82.56 99 PRO A CA 1
ATOM 747 C C . PRO A 1 99 ? -12.652 15.722 29.407 1.00 82.56 99 PRO A C 1
ATOM 749 O O . PRO A 1 99 ? -13.322 16.184 30.320 1.00 82.56 99 PRO A O 1
ATOM 752 N N . ALA A 1 100 ? -12.716 16.214 28.166 1.00 82.25 100 ALA A N 1
ATOM 753 C CA . ALA A 1 100 ? -13.557 17.355 27.803 1.00 82.25 100 ALA A CA 1
ATOM 754 C C . ALA A 1 100 ? -15.067 17.067 27.908 1.00 82.25 100 ALA A C 1
ATOM 756 O O . ALA A 1 100 ? -15.852 17.994 28.081 1.00 82.25 100 ALA A O 1
ATOM 757 N N . LEU A 1 101 ? -15.463 15.796 27.790 1.00 82.81 101 LEU A N 1
ATOM 758 C CA . LEU A 1 101 ? -16.853 15.344 27.890 1.00 82.81 101 LEU A CA 1
ATOM 759 C C . LEU A 1 101 ? -17.146 14.656 29.229 1.00 82.81 101 LEU A C 1
ATOM 761 O O . LEU A 1 101 ? -18.288 14.278 29.468 1.00 82.81 101 LEU A O 1
ATOM 765 N N . ASP A 1 102 ? -16.113 14.454 30.056 1.00 87.62 102 ASP A N 1
ATOM 766 C CA . ASP A 1 102 ? -16.143 13.659 31.288 1.00 87.62 102 ASP A CA 1
ATOM 767 C C . ASP A 1 102 ? -16.867 12.306 31.122 1.00 87.62 102 ASP A C 1
ATOM 769 O O . ASP A 1 102 ? -17.616 11.839 31.978 1.00 87.62 102 ASP A O 1
ATOM 773 N N . ALA A 1 103 ? -16.668 11.668 29.967 1.00 86.38 103 ALA A N 1
ATOM 774 C CA . ALA A 1 103 ? -17.401 10.470 29.581 1.00 86.38 103 ALA A CA 1
ATOM 775 C C . ALA A 1 103 ? -16.532 9.503 28.776 1.00 86.38 103 ALA A C 1
ATOM 777 O O . ALA A 1 103 ? -15.582 9.886 28.087 1.00 86.38 103 ALA A O 1
ATOM 778 N N . VAL A 1 104 ? -16.880 8.217 28.850 1.00 86.31 104 VAL A N 1
ATOM 779 C CA . VAL A 1 104 ? -16.344 7.197 27.944 1.00 86.31 104 VAL A CA 1
ATOM 780 C C . VAL A 1 104 ? -17.137 7.258 26.646 1.00 86.31 104 VAL A C 1
ATOM 782 O O . VAL A 1 104 ? -18.358 7.123 26.662 1.00 86.31 104 VAL A O 1
ATOM 785 N N . THR A 1 105 ? -16.438 7.447 25.534 1.00 86.69 105 THR A N 1
ATOM 786 C CA . THR A 1 105 ? -17.031 7.571 24.199 1.00 86.69 105 THR A CA 1
ATOM 787 C C . THR A 1 105 ? -16.477 6.503 23.271 1.00 86.69 105 THR A C 1
ATOM 789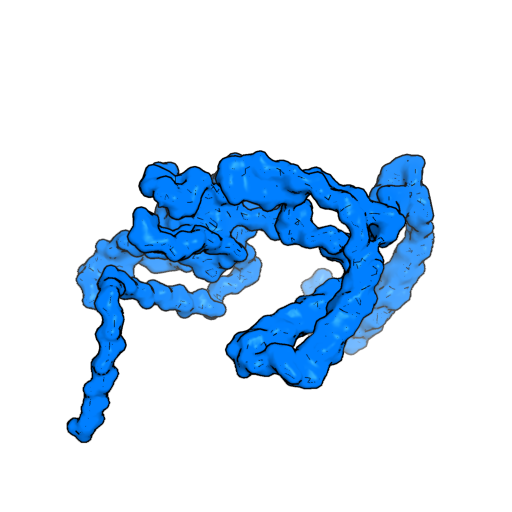 O O . THR A 1 105 ? -15.345 6.044 23.445 1.00 86.69 105 THR A O 1
ATOM 792 N N . ASN A 1 106 ? -17.295 6.101 22.303 1.00 86.88 106 ASN A N 1
ATOM 793 C CA . ASN A 1 106 ? -16.896 5.221 21.218 1.00 86.88 106 ASN A CA 1
ATOM 794 C C . ASN A 1 106 ? -16.605 6.081 19.992 1.00 86.88 106 ASN A C 1
ATOM 796 O O . ASN A 1 106 ? -17.514 6.707 19.447 1.00 86.88 106 ASN A O 1
ATOM 800 N N . ASN A 1 107 ? -15.347 6.096 19.569 1.00 85.00 107 ASN A N 1
ATOM 801 C CA . ASN A 1 107 ? -14.906 6.866 18.418 1.00 85.00 107 ASN A CA 1
ATOM 802 C C . ASN A 1 107 ? -14.622 5.919 17.258 1.00 85.00 107 ASN A C 1
ATOM 804 O O . ASN A 1 107 ? -13.837 4.981 17.399 1.00 85.00 107 ASN A O 1
ATOM 808 N N . LEU A 1 108 ? -15.253 6.189 16.115 1.00 85.94 108 LEU A N 1
ATOM 809 C CA . LEU A 1 108 ? -14.928 5.529 14.858 1.00 85.94 108 LEU A CA 1
ATOM 810 C C . LEU A 1 108 ? -13.786 6.279 14.194 1.00 85.94 108 LEU A C 1
ATOM 812 O O . LEU A 1 108 ? -13.904 7.463 13.893 1.00 85.94 108 LEU A O 1
ATOM 816 N N . VAL A 1 109 ? -12.665 5.590 14.017 1.00 83.06 109 VAL A N 1
ATOM 817 C CA . VAL A 1 109 ? -11.414 6.201 13.579 1.00 83.06 109 VAL A CA 1
ATOM 818 C C . VAL A 1 109 ? -10.813 5.372 12.451 1.00 83.06 109 VAL A C 1
ATOM 820 O O . VAL A 1 109 ? -10.737 4.141 12.524 1.00 83.06 109 VAL A O 1
ATOM 823 N N . THR A 1 110 ? -10.393 6.055 11.390 1.00 84.81 110 THR A N 1
ATOM 824 C CA . THR A 1 110 ? -9.550 5.480 10.339 1.00 84.81 110 THR A CA 1
ATOM 825 C C . THR A 1 110 ? -8.167 5.178 10.880 1.00 84.81 110 THR A C 1
ATOM 827 O O . THR A 1 110 ? -7.659 5.903 11.728 1.00 84.81 110 THR A O 1
ATOM 830 N N . ASP A 1 111 ? -7.518 4.150 10.352 1.00 79.62 111 ASP A N 1
ATOM 831 C CA . ASP A 1 111 ? -6.147 3.837 10.728 1.00 79.62 111 ASP A CA 1
ATOM 832 C C . ASP A 1 111 ? -5.206 5.021 10.435 1.00 79.62 111 ASP A C 1
ATOM 834 O O . ASP A 1 111 ? -5.093 5.419 9.269 1.00 79.62 111 ASP A O 1
ATOM 838 N N . PRO A 1 112 ? -4.521 5.582 11.454 1.00 75.81 112 PRO A N 1
ATOM 839 C CA . PRO A 1 112 ? -3.509 6.619 11.252 1.00 75.81 112 PRO A CA 1
ATOM 840 C C . PRO A 1 112 ? -2.379 6.175 10.314 1.00 75.81 112 PRO A C 1
ATOM 842 O O . PRO A 1 112 ? -1.744 7.011 9.676 1.00 75.81 112 PRO A O 1
ATOM 845 N N . TYR A 1 113 ? -2.144 4.864 10.215 1.00 74.50 113 TYR A N 1
ATOM 846 C CA . TYR A 1 113 ? -1.130 4.235 9.375 1.00 74.50 113 TYR A CA 1
ATOM 847 C C . TYR A 1 113 ? -1.730 3.552 8.134 1.00 74.50 113 TYR A C 1
ATOM 849 O O . TYR A 1 113 ? -1.096 2.677 7.536 1.00 74.50 113 TYR A O 1
ATOM 857 N N . ALA A 1 114 ? -2.942 3.942 7.718 1.00 71.31 114 ALA A N 1
ATOM 858 C CA . ALA A 1 114 ? -3.565 3.429 6.503 1.00 71.31 114 ALA A CA 1
ATOM 859 C C . ALA A 1 114 ? -2.694 3.698 5.265 1.00 71.31 114 ALA A C 1
ATOM 861 O O . ALA A 1 114 ? -2.275 4.823 5.003 1.00 71.31 114 ALA A O 1
ATOM 862 N N . LEU A 1 115 ? -2.497 2.665 4.445 1.00 73.06 115 LEU A N 1
ATOM 863 C CA . LEU A 1 115 ? -1.806 2.786 3.156 1.00 73.06 115 LEU A CA 1
ATOM 864 C C . LEU A 1 115 ? -2.756 3.192 2.017 1.00 73.06 115 LEU A C 1
ATOM 866 O O . LEU A 1 115 ? -2.317 3.717 0.997 1.00 73.06 115 LEU A O 1
ATOM 870 N N . THR A 1 116 ? -4.057 2.942 2.187 1.00 74.56 116 THR A N 1
ATOM 871 C CA . THR A 1 116 ? -5.121 3.243 1.219 1.00 74.56 116 THR A CA 1
ATOM 872 C C . THR A 1 116 ? -6.425 3.565 1.944 1.00 74.56 116 THR A C 1
ATOM 874 O O . THR A 1 116 ? -6.726 2.951 2.971 1.00 74.56 116 THR A O 1
ATOM 877 N N . LEU A 1 117 ? -7.212 4.486 1.383 1.00 80.75 117 LEU A N 1
ATOM 878 C CA . LEU A 1 117 ? -8.505 4.933 1.910 1.00 80.75 117 LEU A CA 1
ATOM 879 C C . LEU A 1 117 ? -9.616 4.749 0.863 1.00 80.75 117 LEU A C 1
ATOM 881 O O . LEU A 1 117 ? -9.351 4.761 -0.342 1.00 80.75 117 LEU A O 1
ATOM 885 N N . SER A 1 118 ? -10.859 4.575 1.312 1.00 79.00 118 SER A N 1
ATOM 886 C CA . SER A 1 118 ? -12.040 4.638 0.448 1.00 79.00 118 SER A CA 1
ATOM 887 C C . SER A 1 118 ? -12.292 6.063 -0.037 1.00 79.00 118 SER A C 1
ATOM 889 O O . SER A 1 118 ? -11.850 7.036 0.571 1.00 79.00 118 SER A O 1
ATOM 891 N N . THR A 1 119 ? -13.036 6.183 -1.134 1.00 73.56 119 THR A N 1
ATOM 892 C CA . THR A 1 119 ? -13.517 7.474 -1.625 1.00 73.56 119 THR A CA 1
ATOM 893 C C . THR A 1 119 ? -14.455 8.099 -0.595 1.00 73.56 119 THR A C 1
ATOM 895 O O . THR A 1 119 ? -15.313 7.405 -0.051 1.00 73.56 119 THR A O 1
ATOM 898 N N . ASP A 1 120 ? -14.283 9.393 -0.337 1.00 64.81 120 ASP A N 1
ATOM 899 C CA . ASP A 1 120 ? -15.217 10.170 0.471 1.00 64.81 120 ASP A CA 1
ATOM 900 C C . ASP A 1 120 ? -16.440 10.491 -0.397 1.00 64.81 120 ASP A C 1
ATOM 902 O O . ASP A 1 120 ? -16.374 11.307 -1.320 1.00 64.81 120 ASP A O 1
ATOM 906 N N . THR A 1 121 ? -17.523 9.744 -0.197 1.00 55.41 121 THR A N 1
ATOM 907 C CA . THR A 1 121 ? -18.781 9.937 -0.924 1.00 55.41 121 THR A CA 1
ATOM 908 C C . THR A 1 121 ? -19.883 10.264 0.062 1.00 55.41 121 THR A C 1
ATOM 910 O O . THR A 1 121 ? -20.030 9.567 1.062 1.00 55.41 121 THR A O 1
ATOM 913 N N . SER A 1 122 ? -20.695 11.276 -0.253 1.00 53.88 122 SER A N 1
ATOM 914 C CA . SER A 1 122 ? -21.762 11.797 0.617 1.00 53.88 122 SER A CA 1
ATOM 915 C C . SER A 1 122 ? -22.782 10.754 1.091 1.00 53.88 122 SER A C 1
ATOM 917 O O . SER A 1 122 ? -23.469 10.990 2.079 1.00 53.88 122 SER A O 1
ATOM 919 N N . ASP A 1 123 ? -22.884 9.618 0.394 1.00 54.91 123 ASP A N 1
ATOM 920 C CA . ASP A 1 123 ? -23.831 8.536 0.691 1.00 54.91 123 ASP A CA 1
ATOM 921 C C . ASP A 1 123 ? -23.298 7.500 1.696 1.00 54.91 123 ASP A C 1
ATOM 923 O O . ASP A 1 123 ? -24.062 6.682 2.214 1.00 54.91 123 ASP A O 1
ATOM 927 N N . THR A 1 124 ? -22.005 7.532 2.021 1.00 54.94 124 THR A N 1
ATOM 928 C CA . THR A 1 124 ? -21.403 6.681 3.050 1.00 54.94 124 THR A CA 1
ATOM 929 C C . THR A 1 124 ? -20.782 7.525 4.138 1.00 54.94 124 THR A C 1
ATOM 931 O O . THR A 1 124 ? -19.822 8.244 3.894 1.00 54.94 124 THR A O 1
ATOM 934 N N . ALA A 1 125 ? -21.311 7.376 5.352 1.00 58.03 125 ALA A N 1
ATOM 935 C CA . ALA A 1 125 ? -20.699 7.919 6.550 1.00 58.03 125 ALA A CA 1
ATOM 936 C C . ALA A 1 125 ? -19.245 7.424 6.665 1.00 58.03 125 ALA A C 1
ATOM 938 O O . ALA A 1 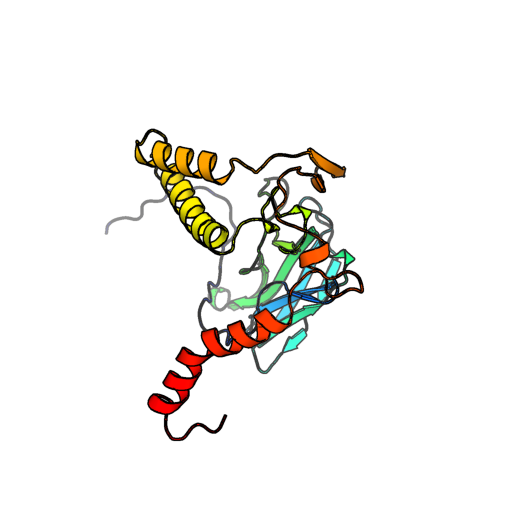125 ? -18.998 6.218 6.789 1.00 58.03 125 ALA A O 1
ATOM 939 N N . ASP A 1 126 ? -18.349 8.404 6.606 1.00 65.44 126 ASP A N 1
ATOM 940 C CA . ASP A 1 126 ? -16.916 8.400 6.881 1.00 65.44 126 ASP A CA 1
ATOM 941 C C . ASP A 1 126 ? -16.000 7.601 5.924 1.00 65.44 126 ASP A C 1
ATOM 943 O O . ASP A 1 126 ? -16.290 6.454 5.556 1.00 65.44 126 ASP A O 1
ATOM 947 N N . PRO A 1 127 ? -14.837 8.176 5.542 1.00 76.00 127 PRO A N 1
ATOM 948 C CA . PRO A 1 127 ? -13.811 7.462 4.789 1.00 76.00 127 PRO A CA 1
ATOM 949 C C . PRO A 1 127 ? -13.287 6.272 5.601 1.00 76.00 127 PRO A C 1
ATOM 951 O O . PRO A 1 127 ? -13.180 6.333 6.823 1.00 76.00 127 PRO A O 1
ATOM 954 N N . ARG A 1 128 ? -12.944 5.170 4.927 1.00 83.81 128 ARG A N 1
ATOM 955 C CA . ARG A 1 128 ? -12.521 3.909 5.559 1.00 83.81 128 ARG A CA 1
ATOM 956 C C . ARG A 1 128 ? -11.131 3.505 5.117 1.00 83.81 128 ARG A C 1
ATOM 958 O O . ARG A 1 128 ? -10.774 3.672 3.953 1.00 83.81 128 ARG A O 1
ATOM 965 N N . SER A 1 129 ? -10.374 2.893 6.016 1.00 85.81 129 SER A N 1
ATOM 966 C CA . SER A 1 129 ? -9.066 2.320 5.695 1.00 85.81 129 SER A CA 1
ATOM 967 C C . SER A 1 129 ? -9.235 1.018 4.919 1.00 85.81 129 SER A C 1
ATOM 969 O O . SER A 1 129 ? -10.176 0.269 5.164 1.00 85.81 129 SER A O 1
ATOM 971 N N . GLN A 1 130 ? -8.353 0.737 3.962 1.00 87.06 130 GLN A N 1
ATOM 972 C CA . GLN A 1 130 ? -8.377 -0.504 3.186 1.00 87.06 130 GLN A CA 1
ATOM 973 C C . GLN A 1 130 ? -7.162 -1.375 3.501 1.00 87.06 130 GLN A C 1
ATOM 975 O O . GLN A 1 130 ? -6.027 -0.902 3.552 1.00 87.06 130 GLN A O 1
ATOM 980 N N . PHE A 1 131 ? -7.409 -2.676 3.645 1.00 85.31 131 PHE A N 1
ATOM 981 C CA . PHE A 1 131 ? -6.372 -3.695 3.670 1.00 85.31 131 PHE A CA 1
ATOM 982 C C . PHE A 1 131 ? -5.700 -3.793 2.304 1.00 85.31 131 PHE A C 1
ATOM 984 O O . PHE A 1 131 ? -6.322 -4.211 1.326 1.00 85.31 131 PHE A O 1
ATOM 991 N N . VAL A 1 132 ? -4.415 -3.455 2.239 1.00 82.94 132 VAL A N 1
ATOM 992 C CA . VAL A 1 132 ? -3.642 -3.542 1.000 1.00 82.94 132 VAL A CA 1
ATOM 993 C C . VAL A 1 132 ? -2.256 -4.108 1.267 1.00 82.94 132 VAL A C 1
ATOM 995 O O . VAL A 1 132 ? -1.571 -3.692 2.197 1.00 82.94 132 VAL A O 1
ATOM 998 N N . ASN A 1 133 ? -1.836 -5.067 0.448 1.00 81.00 133 ASN A N 1
ATOM 999 C CA . ASN A 1 133 ? -0.465 -5.548 0.440 1.00 81.00 133 ASN A CA 1
ATOM 1000 C C . ASN A 1 133 ? 0.294 -4.873 -0.707 1.00 81.00 133 ASN A C 1
ATOM 1002 O O . ASN A 1 133 ? 0.112 -5.236 -1.865 1.00 81.00 133 ASN A O 1
ATOM 1006 N N . LEU A 1 134 ? 1.178 -3.921 -0.392 1.00 76.44 134 LEU A N 1
ATOM 1007 C CA . LEU A 1 134 ? 1.977 -3.181 -1.387 1.00 76.44 134 LEU A CA 1
ATOM 1008 C C . LEU A 1 134 ? 2.898 -4.071 -2.238 1.00 76.44 134 LEU A C 1
ATOM 1010 O O . LEU A 1 134 ? 3.391 -3.641 -3.282 1.00 76.44 134 LEU A O 1
ATOM 1014 N N . SER A 1 135 ? 3.146 -5.308 -1.802 1.00 72.75 135 SER A N 1
ATOM 1015 C CA . SER A 1 135 ? 3.928 -6.276 -2.570 1.00 72.75 135 SER A CA 1
ATOM 1016 C C . SER A 1 135 ? 3.120 -6.960 -3.673 1.00 72.75 135 SER A C 1
ATOM 1018 O O . SER A 1 135 ? 3.727 -7.615 -4.525 1.00 72.75 135 SER A O 1
ATOM 1020 N N . ASP A 1 136 ? 1.790 -6.810 -3.688 1.00 77.81 136 ASP A N 1
ATOM 1021 C CA . ASP A 1 136 ? 0.934 -7.417 -4.701 1.00 77.81 136 ASP A CA 1
ATOM 1022 C C . ASP A 1 136 ? 1.328 -6.916 -6.107 1.00 77.81 136 ASP A C 1
ATOM 1024 O O . ASP A 1 136 ? 1.541 -5.725 -6.357 1.00 77.81 136 ASP A O 1
ATOM 1028 N N . ALA A 1 137 ? 1.456 -7.849 -7.054 1.00 71.69 137 ALA A N 1
ATOM 1029 C CA . ALA A 1 137 ? 1.967 -7.563 -8.398 1.00 71.69 137 ALA A CA 1
ATOM 1030 C C . ALA A 1 137 ? 1.078 -6.592 -9.201 1.00 71.69 137 ALA A C 1
ATOM 1032 O O . ALA A 1 137 ? 1.549 -5.927 -10.132 1.00 71.69 137 ALA A O 1
ATOM 1033 N N . ASP A 1 138 ? -0.202 -6.502 -8.846 1.00 74.75 138 ASP A N 1
ATOM 1034 C CA . ASP A 1 138 ? -1.200 -5.650 -9.481 1.00 74.75 138 ASP A CA 1
ATOM 1035 C C . ASP A 1 138 ? -1.045 -4.161 -9.134 1.00 74.75 138 ASP A C 1
ATOM 1037 O O . ASP A 1 138 ? -1.387 -3.325 -9.967 1.00 74.75 138 ASP A O 1
ATOM 1041 N N . LEU A 1 139 ? -0.480 -3.831 -7.966 1.00 73.88 139 LEU A N 1
ATOM 1042 C CA . LEU A 1 139 ? -0.228 -2.456 -7.506 1.00 73.88 139 LEU A CA 1
ATOM 1043 C C . LEU A 1 139 ? 1.015 -1.820 -8.135 1.00 73.88 139 LEU A C 1
ATOM 1045 O O . LEU A 1 139 ? 1.227 -0.611 -8.058 1.00 73.88 139 LEU A O 1
ATOM 1049 N N . LYS A 1 140 ? 1.861 -2.634 -8.757 1.00 71.31 140 LYS A N 1
ATOM 1050 C CA . LYS A 1 140 ? 3.129 -2.207 -9.346 1.00 71.31 140 LYS A CA 1
ATOM 1051 C C . LYS A 1 140 ? 2.930 -1.918 -10.833 1.00 71.31 140 LYS A C 1
ATOM 1053 O O . LYS A 1 140 ? 2.454 -2.812 -11.509 1.00 71.31 140 LYS A O 1
ATOM 1058 N N . PRO A 1 141 ? 3.278 -0.758 -11.411 1.00 72.38 141 PRO A N 1
ATOM 1059 C CA . PRO A 1 141 ? 3.189 -0.556 -12.862 1.00 72.38 141 PRO A CA 1
ATOM 1060 C C . PRO A 1 141 ? 4.182 -1.441 -13.642 1.00 72.38 141 PRO A C 1
ATOM 1062 O O . PRO A 1 141 ? 5.079 -2.069 -13.072 1.00 72.38 141 PRO A O 1
ATOM 1065 N N . SER A 1 142 ? 4.034 -1.508 -14.971 1.00 58.19 142 SER A N 1
ATOM 1066 C CA . SER A 1 142 ? 4.969 -2.241 -15.835 1.00 58.19 142 SER A CA 1
ATOM 1067 C C . SER A 1 142 ? 6.405 -1.756 -15.632 1.00 58.19 142 SER A C 1
ATOM 1069 O O . SER A 1 142 ? 6.676 -0.563 -15.707 1.00 58.19 142 SER A O 1
ATOM 1071 N N . GLY A 1 143 ? 7.318 -2.692 -15.377 1.00 63.19 143 GLY A N 1
ATOM 1072 C CA . GLY A 1 143 ? 8.735 -2.402 -15.167 1.00 63.19 143 GLY A CA 1
ATOM 1073 C C . GLY A 1 143 ? 9.118 -1.917 -13.762 1.00 63.19 143 GLY A C 1
ATOM 1074 O O . GLY A 1 143 ? 10.281 -1.601 -13.531 1.00 63.19 143 GLY A O 1
ATOM 1075 N N . TRP A 1 144 ? 8.185 -1.894 -12.802 1.00 63.34 144 TRP A N 1
ATOM 1076 C CA . TRP A 1 144 ? 8.469 -1.515 -11.410 1.00 63.34 144 TRP A CA 1
ATOM 1077 C C . TRP A 1 144 ? 9.542 -2.396 -10.754 1.00 63.34 144 TRP A C 1
ATOM 1079 O O . TRP A 1 144 ? 10.481 -1.878 -10.158 1.00 63.34 144 TRP A O 1
ATOM 1089 N N . ASP A 1 145 ? 9.443 -3.719 -10.919 1.00 65.56 145 ASP A N 1
ATOM 1090 C CA . ASP A 1 145 ? 10.427 -4.671 -10.378 1.00 65.56 145 ASP A CA 1
ATOM 1091 C C . ASP A 1 145 ? 11.683 -4.797 -11.264 1.00 65.56 145 ASP A C 1
ATOM 1093 O O . ASP A 1 145 ? 12.684 -5.373 -10.845 1.00 65.56 145 ASP A O 1
ATOM 1097 N N . SER A 1 146 ? 11.647 -4.259 -12.490 1.00 64.38 146 SER A N 1
ATOM 1098 C CA . SER A 1 146 ? 12.782 -4.257 -13.419 1.00 64.38 146 SER A CA 1
ATOM 1099 C C . SER A 1 146 ? 13.557 -2.942 -13.403 1.00 64.38 146 SER A C 1
ATOM 1101 O O . SER A 1 146 ? 14.521 -2.801 -14.148 1.00 64.38 146 SER A O 1
ATOM 1103 N N . LEU A 1 147 ? 13.146 -1.953 -12.606 1.00 63.03 147 LEU A N 1
ATOM 1104 C CA . LEU A 1 147 ? 13.891 -0.709 -12.485 1.00 63.03 147 LEU A CA 1
ATOM 1105 C C . LEU A 1 147 ? 15.199 -0.988 -11.737 1.00 63.03 147 LEU A C 1
ATOM 1107 O O . LEU A 1 147 ? 15.208 -1.636 -10.689 1.00 63.03 147 LEU A O 1
ATOM 1111 N N . SER A 1 148 ? 16.321 -0.489 -12.257 1.00 69.75 148 SER A N 1
ATOM 1112 C CA . SER A 1 148 ? 17.589 -0.610 -11.538 1.00 69.75 148 SER A CA 1
ATOM 1113 C C . SER A 1 148 ? 17.474 0.071 -10.168 1.00 69.75 148 SER A C 1
ATOM 1115 O O . SER A 1 148 ? 16.803 1.096 -10.028 1.00 69.75 148 SER A O 1
ATOM 1117 N N . LYS A 1 149 ? 18.135 -0.474 -9.137 1.00 66.75 149 LYS A N 1
ATOM 1118 C CA . 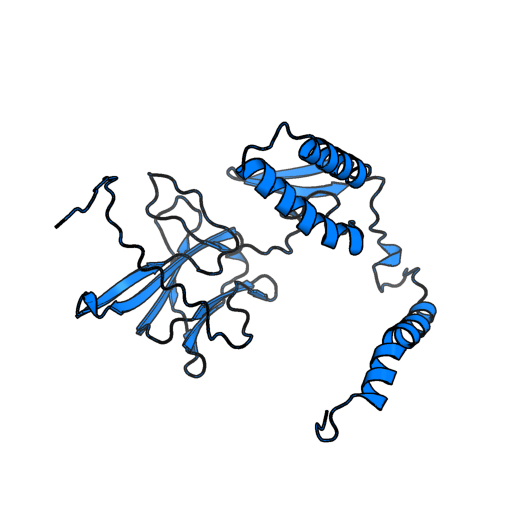LYS A 1 149 ? 18.093 0.100 -7.775 1.00 66.75 149 LYS A CA 1
ATOM 1119 C C . LYS A 1 149 ? 18.391 1.616 -7.743 1.00 66.75 149 LYS A C 1
ATOM 1121 O O . LYS A 1 149 ? 17.676 2.324 -7.031 1.00 66.75 149 LYS A O 1
ATOM 1126 N N . PRO A 1 150 ? 19.371 2.151 -8.509 1.00 73.31 150 PRO A N 1
ATOM 1127 C CA . PRO A 1 150 ? 19.585 3.597 -8.602 1.00 73.31 150 PRO A CA 1
ATOM 1128 C C . PRO A 1 150 ? 18.405 4.345 -9.235 1.00 73.31 150 PRO A C 1
ATOM 1130 O O . PRO A 1 150 ? 17.989 5.378 -8.716 1.00 73.31 150 PRO A O 1
ATOM 1133 N N . ALA A 1 151 ? 17.825 3.806 -10.312 1.00 70.00 151 ALA A N 1
ATOM 1134 C CA . ALA A 1 151 ? 16.676 4.412 -10.976 1.00 70.00 151 ALA A CA 1
ATOM 1135 C C . ALA A 1 151 ? 15.424 4.413 -10.085 1.00 70.00 151 ALA A C 1
ATOM 1137 O O . ALA A 1 151 ? 14.679 5.386 -10.106 1.00 70.00 151 ALA A O 1
ATOM 1138 N N . LEU A 1 152 ? 15.206 3.373 -9.270 1.00 71.19 152 LEU A N 1
ATOM 1139 C CA . LEU A 1 152 ? 14.069 3.300 -8.342 1.00 71.19 152 LEU A CA 1
ATOM 1140 C C . LEU A 1 152 ? 14.173 4.347 -7.239 1.00 71.19 152 LEU A C 1
ATOM 1142 O O . LEU A 1 152 ? 13.203 5.049 -6.972 1.00 71.19 152 LEU A O 1
ATOM 1146 N N . ARG A 1 153 ? 15.362 4.492 -6.646 1.00 76.38 153 ARG A N 1
ATOM 1147 C CA . ARG A 1 153 ? 15.617 5.543 -5.657 1.00 76.38 153 ARG A CA 1
ATOM 1148 C C . ARG A 1 153 ? 15.358 6.924 -6.239 1.00 76.38 153 ARG A C 1
ATOM 1150 O O . ARG A 1 153 ? 14.632 7.706 -5.639 1.00 76.38 153 ARG A O 1
ATOM 1157 N N . PHE A 1 154 ? 15.915 7.204 -7.414 1.00 80.69 154 PHE A N 1
ATOM 1158 C CA . PHE A 1 154 ? 15.775 8.515 -8.041 1.00 80.69 154 PHE A CA 1
ATOM 1159 C C . PHE A 1 154 ? 14.342 8.796 -8.518 1.00 80.69 154 PHE A C 1
ATOM 1161 O O . PHE A 1 154 ? 13.872 9.924 -8.418 1.00 80.69 154 PHE A O 1
ATOM 1168 N N . LYS A 1 155 ? 13.603 7.766 -8.951 1.00 79.44 155 LYS A N 1
ATOM 1169 C CA . LYS A 1 155 ? 12.186 7.879 -9.321 1.00 79.44 155 LYS A CA 1
ATOM 1170 C C . LYS A 1 155 ? 11.330 8.423 -8.181 1.00 79.44 155 LYS A C 1
ATOM 1172 O O . LYS A 1 155 ? 10.432 9.211 -8.459 1.00 79.44 155 LYS A O 1
ATOM 1177 N N . THR A 1 156 ? 11.580 8.020 -6.935 1.00 79.06 156 THR A N 1
ATOM 1178 C CA . THR A 1 156 ? 10.827 8.533 -5.780 1.00 79.06 156 THR A CA 1
ATOM 1179 C C . THR A 1 156 ? 11.000 10.042 -5.636 1.00 79.06 156 THR A C 1
ATOM 1181 O O . THR A 1 156 ? 10.000 10.747 -5.566 1.00 79.06 156 THR A O 1
ATOM 1184 N N . PHE A 1 157 ? 12.241 10.536 -5.700 1.00 84.94 157 PHE A N 1
ATOM 1185 C CA . PHE A 1 157 ? 12.533 11.973 -5.644 1.00 84.94 157 PHE A CA 1
ATOM 1186 C C . PHE A 1 157 ? 11.884 12.732 -6.801 1.00 84.94 157 PHE A C 1
ATOM 1188 O O . PHE A 1 157 ? 11.158 13.692 -6.582 1.00 84.94 157 PHE A O 1
ATOM 1195 N N . VAL A 1 158 ? 12.067 12.250 -8.034 1.00 85.50 158 VAL A N 1
ATOM 1196 C CA . VAL A 1 158 ? 11.466 12.879 -9.220 1.00 85.50 158 VAL A CA 1
ATOM 1197 C C . VAL A 1 158 ? 9.942 12.913 -9.126 1.00 85.50 158 VAL A C 1
ATOM 1199 O O . VAL A 1 158 ? 9.340 13.907 -9.502 1.00 85.50 158 VAL A O 1
ATOM 1202 N N . SER A 1 159 ? 9.308 11.852 -8.616 1.00 83.00 159 SER A N 1
ATOM 1203 C CA . SER A 1 159 ? 7.845 11.802 -8.482 1.00 83.00 159 SER A CA 1
ATOM 1204 C C . SER A 1 159 ? 7.326 12.823 -7.467 1.00 83.00 159 SER A C 1
ATOM 1206 O O . SER A 1 159 ? 6.277 13.413 -7.704 1.00 83.00 159 SER A O 1
ATOM 1208 N N . GLN A 1 160 ? 8.052 13.033 -6.364 1.00 86.06 160 GLN A N 1
ATOM 1209 C CA . GLN A 1 160 ? 7.710 14.039 -5.355 1.00 86.06 160 GLN A CA 1
ATOM 1210 C C . GLN A 1 160 ? 7.827 15.455 -5.926 1.00 86.06 160 GLN A C 1
ATOM 1212 O O . GLN A 1 160 ? 6.846 16.189 -5.914 1.00 86.06 160 GLN A O 1
ATOM 1217 N N . GLU A 1 161 ? 8.961 15.786 -6.547 1.00 86.94 161 GLU A N 1
ATOM 1218 C CA . GLU A 1 161 ? 9.177 17.097 -7.180 1.00 86.94 161 GLU A CA 1
ATOM 1219 C C . GLU A 1 161 ? 8.148 17.392 -8.281 1.00 86.94 161 GLU A C 1
ATOM 1221 O O . GLU A 1 161 ? 7.649 18.508 -8.414 1.00 86.94 161 GLU A O 1
ATOM 1226 N N . TYR A 1 162 ? 7.780 16.375 -9.063 1.00 85.06 162 TYR A N 1
ATOM 1227 C CA . TYR A 1 162 ? 6.757 16.509 -10.098 1.00 85.06 162 TYR A CA 1
ATOM 1228 C C . TYR A 1 162 ? 5.371 16.798 -9.502 1.00 85.06 162 TYR A C 1
ATOM 1230 O O . TYR A 1 162 ? 4.623 17.609 -10.048 1.00 85.06 162 TYR A O 1
ATOM 1238 N N . ALA A 1 163 ? 5.022 16.153 -8.384 1.00 84.25 163 ALA A N 1
ATOM 1239 C CA . ALA A 1 163 ? 3.764 16.388 -7.680 1.00 84.25 163 ALA A CA 1
ATOM 1240 C C . ALA A 1 163 ? 3.716 17.792 -7.058 1.00 84.25 163 ALA A C 1
ATOM 1242 O O . ALA A 1 163 ? 2.718 18.494 -7.231 1.00 84.25 163 ALA A O 1
ATOM 1243 N N . ASP A 1 164 ? 4.801 18.229 -6.419 1.00 84.81 164 ASP A N 1
ATOM 1244 C CA . ASP A 1 164 ? 4.914 19.566 -5.830 1.00 84.81 164 ASP A CA 1
ATOM 1245 C C . ASP A 1 164 ? 4.806 20.660 -6.894 1.00 84.81 164 ASP A C 1
ATOM 1247 O O . ASP A 1 164 ? 4.119 21.666 -6.707 1.00 84.81 164 ASP A O 1
ATOM 1251 N N . LEU A 1 165 ? 5.427 20.457 -8.055 1.00 90.62 165 LEU A N 1
ATOM 1252 C CA . LEU A 1 165 ? 5.326 21.369 -9.189 1.00 90.62 165 LEU A CA 1
ATOM 1253 C C . LEU A 1 165 ? 3.868 21.525 -9.652 1.00 90.62 165 LEU A C 1
ATOM 1255 O O . LEU A 1 165 ? 3.404 22.654 -9.845 1.00 90.62 165 LEU A O 1
ATOM 1259 N N . ILE A 1 166 ? 3.140 20.412 -9.806 1.00 83.81 166 ILE A N 1
ATOM 1260 C CA . ILE A 1 166 ? 1.714 20.420 -10.172 1.00 83.81 166 ILE A CA 1
ATOM 1261 C C . ILE A 1 166 ? 0.896 21.146 -9.108 1.00 83.81 166 ILE A C 1
ATOM 1263 O O . ILE A 1 166 ? 0.084 22.006 -9.448 1.00 83.81 166 ILE A O 1
ATOM 1267 N N . TYR A 1 167 ? 1.119 20.818 -7.835 1.00 80.88 167 TYR A N 1
ATOM 1268 C CA . TYR A 1 167 ? 0.398 21.406 -6.710 1.00 80.88 167 TYR A CA 1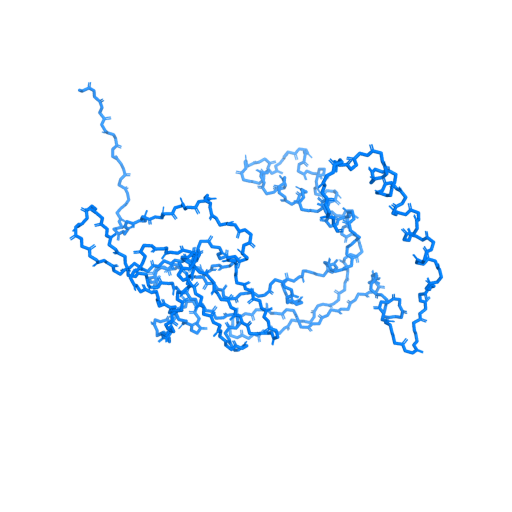
ATOM 1269 C C . TYR A 1 167 ? 0.569 22.928 -6.658 1.00 80.88 167 TYR A C 1
ATOM 1271 O O . TYR A 1 167 ? -0.395 23.665 -6.470 1.00 80.88 167 TYR A O 1
ATOM 1279 N N . ASN A 1 168 ? 1.783 23.407 -6.926 1.00 85.06 168 ASN A N 1
ATOM 1280 C CA . ASN A 1 168 ? 2.103 24.830 -6.985 1.00 85.06 168 ASN A CA 1
ATOM 1281 C C . ASN A 1 168 ? 1.666 25.512 -8.300 1.00 85.06 168 ASN A C 1
ATOM 1283 O O . ASN A 1 168 ? 1.945 26.693 -8.500 1.00 85.06 168 ASN A O 1
ATOM 1287 N N . GLY A 1 169 ? 1.000 24.798 -9.216 1.00 89.81 169 GLY A N 1
ATOM 1288 C CA . GLY A 1 169 ? 0.489 25.350 -10.475 1.00 89.81 169 GLY A CA 1
ATOM 1289 C C . GLY A 1 169 ? 1.568 25.670 -11.516 1.00 89.81 169 GLY A C 1
ATOM 1290 O O . GLY A 1 169 ? 1.305 26.378 -12.487 1.00 89.81 169 GLY A O 1
ATOM 1291 N N . LEU A 1 170 ? 2.782 25.139 -11.362 1.00 90.00 170 LEU A N 1
ATOM 1292 C CA . LEU A 1 170 ? 3.938 25.453 -12.209 1.00 90.00 170 LEU A CA 1
ATOM 1293 C C . LEU A 1 170 ? 4.006 24.607 -13.493 1.00 90.00 170 LEU A C 1
ATOM 1295 O O . LEU A 1 170 ? 5.073 24.476 -14.092 1.00 90.00 170 LEU A O 1
ATOM 1299 N N . TRP A 1 171 ? 2.879 24.048 -13.945 1.00 85.94 171 TRP A N 1
ATOM 1300 C CA . TRP A 1 171 ? 2.789 23.092 -15.060 1.00 85.94 171 TRP A CA 1
ATOM 1301 C C . TRP A 1 171 ? 3.482 23.558 -16.353 1.00 85.94 171 TRP A C 1
ATOM 1303 O O . TRP A 1 171 ? 4.100 22.769 -17.061 1.00 85.94 171 TRP A O 1
ATOM 1313 N N . PHE A 1 172 ? 3.416 24.853 -16.666 1.00 88.75 172 PHE A N 1
ATOM 1314 C CA . PHE A 1 172 ? 4.013 25.415 -17.884 1.00 88.75 172 PHE A CA 1
ATOM 1315 C C . PHE A 1 172 ? 5.477 25.858 -17.715 1.00 88.75 172 PHE A C 1
ATOM 1317 O O . PHE A 1 172 ? 6.038 26.477 -18.617 1.00 88.75 172 PHE A O 1
ATOM 1324 N N . SER A 1 173 ? 6.105 25.563 -16.574 1.00 90.69 173 SER A N 1
ATOM 1325 C CA . SER A 1 173 ? 7.509 25.897 -16.325 1.00 90.69 173 SER A CA 1
ATOM 1326 C C . SER A 1 173 ? 8.466 25.084 -17.205 1.00 90.69 173 SER A C 1
ATOM 1328 O O . SER A 1 173 ? 8.181 23.948 -17.586 1.00 90.69 173 SER A O 1
ATOM 1330 N N . ALA A 1 174 ? 9.643 25.650 -17.489 1.00 90.44 174 ALA A N 1
ATOM 1331 C CA . ALA A 1 174 ? 10.721 24.928 -18.169 1.00 90.44 174 ALA A CA 1
ATOM 1332 C C . ALA A 1 174 ? 11.162 23.687 -17.370 1.00 90.44 174 ALA A C 1
ATOM 1334 O O . ALA A 1 174 ? 11.371 22.623 -17.941 1.00 90.44 174 ALA A O 1
ATOM 1335 N N . PHE A 1 175 ? 11.177 23.792 -16.038 1.00 88.81 175 PHE A N 1
ATOM 1336 C CA . PHE A 1 175 ? 11.545 22.688 -15.154 1.00 88.81 175 PHE A CA 1
ATOM 1337 C C . PHE A 1 175 ? 10.600 21.480 -15.276 1.00 88.81 175 PHE A C 1
ATOM 1339 O O . PHE A 1 175 ? 11.053 20.337 -15.280 1.00 88.81 175 PHE A O 1
ATOM 1346 N N . HIS A 1 176 ? 9.294 21.707 -15.467 1.00 90.81 176 HIS A N 1
ATOM 1347 C CA . HIS A 1 176 ? 8.356 20.625 -15.779 1.00 90.81 176 HIS A CA 1
ATOM 1348 C C . HIS A 1 176 ? 8.711 19.915 -17.087 1.00 90.81 176 HIS A C 1
ATOM 1350 O O . HIS A 1 176 ? 8.649 18.689 -17.152 1.00 90.81 176 HIS A O 1
ATOM 1356 N N . GLN A 1 177 ? 9.103 20.667 -18.119 1.00 88.56 177 GLN A N 1
ATOM 1357 C CA . GLN A 1 177 ? 9.497 20.094 -19.408 1.00 88.56 177 GLN A CA 1
ATOM 1358 C C . GLN A 1 177 ? 10.771 19.249 -19.276 1.00 88.56 177 GLN A C 1
ATOM 1360 O O . GLN A 1 177 ? 10.825 18.149 -19.828 1.00 88.56 177 GLN A O 1
ATOM 1365 N N . ASP A 1 178 ? 11.747 19.705 -18.487 1.00 90.62 178 ASP A N 1
ATOM 1366 C CA . ASP A 1 178 ? 12.978 18.959 -18.197 1.00 90.62 178 ASP A CA 1
ATOM 1367 C C . ASP A 1 178 ? 12.682 17.645 -17.459 1.00 90.62 178 ASP A C 1
ATOM 1369 O O . ASP A 1 178 ? 13.175 16.575 -17.838 1.00 90.62 178 ASP A O 1
ATOM 1373 N N . LEU A 1 179 ? 11.822 17.692 -16.436 1.00 87.31 179 LEU A N 1
ATOM 1374 C CA . LEU A 1 179 ? 11.398 16.500 -15.702 1.00 87.31 179 LEU A CA 1
ATOM 1375 C C . LEU A 1 179 ? 10.580 15.547 -16.582 1.00 87.31 179 LEU A C 1
ATOM 1377 O O . LEU A 1 179 ? 10.794 14.335 -16.539 1.00 87.31 179 LEU A O 1
ATOM 1381 N N . ALA A 1 180 ? 9.679 16.066 -17.415 1.00 86.25 180 ALA A N 1
ATOM 1382 C CA . ALA A 1 180 ? 8.904 15.260 -18.353 1.00 86.25 180 ALA A CA 1
ATOM 1383 C C . ALA A 1 180 ? 9.815 14.560 -19.377 1.00 86.25 180 ALA A C 1
ATOM 1385 O O . ALA A 1 180 ? 9.633 13.372 -19.658 1.00 86.25 180 ALA A O 1
ATOM 1386 N N . ALA A 1 181 ? 10.844 15.250 -19.879 1.00 88.94 181 ALA A N 1
ATOM 1387 C CA . ALA A 1 181 ? 11.853 14.666 -20.756 1.00 88.94 181 ALA A CA 1
ATOM 1388 C C . ALA A 1 181 ? 12.660 13.571 -20.042 1.00 88.94 181 ALA A C 1
ATOM 1390 O O . ALA A 1 181 ? 12.880 12.498 -20.612 1.00 88.94 181 ALA A O 1
ATOM 1391 N N . PHE A 1 182 ? 13.045 13.788 -18.780 1.00 87.50 182 PHE A N 1
ATOM 1392 C CA . PHE A 1 182 ? 13.679 12.757 -17.961 1.00 87.50 182 PHE A CA 1
ATOM 1393 C C . PHE A 1 182 ? 12.780 11.523 -17.810 1.00 87.50 182 PHE A C 1
ATOM 1395 O O . PHE A 1 182 ? 13.252 10.404 -18.019 1.00 87.50 182 PHE A O 1
ATOM 1402 N N . VAL A 1 183 ? 11.492 11.701 -17.498 1.00 85.62 183 VAL A N 1
ATOM 1403 C CA . VAL A 1 183 ? 10.531 10.595 -17.358 1.00 85.62 183 VAL A CA 1
ATOM 1404 C C . VAL A 1 183 ? 10.387 9.831 -18.674 1.00 85.62 183 VAL A C 1
ATOM 1406 O O . VAL A 1 183 ? 10.523 8.609 -18.673 1.00 85.62 183 VAL A O 1
ATOM 1409 N N . ALA A 1 184 ? 10.206 10.518 -19.803 1.00 85.19 184 ALA A N 1
ATOM 1410 C CA . ALA A 1 184 ? 10.127 9.882 -21.119 1.00 85.19 184 ALA A CA 1
ATOM 1411 C C . ALA A 1 184 ? 11.399 9.076 -21.445 1.00 85.19 184 ALA A C 1
ATOM 1413 O O . ALA A 1 184 ? 11.341 7.939 -21.913 1.00 85.19 184 ALA A O 1
ATOM 1414 N N . CYS A 1 185 ? 12.563 9.640 -21.125 1.00 83.38 185 CYS A N 1
ATOM 1415 C CA . CYS A 1 185 ? 13.866 9.022 -21.331 1.00 83.38 185 CYS A CA 1
ATOM 1416 C C . CYS A 1 185 ? 14.092 7.813 -20.405 1.00 83.38 185 CYS A C 1
ATOM 1418 O O . CYS A 1 185 ? 14.644 6.794 -20.825 1.00 83.38 185 CYS A O 1
ATOM 1420 N N . ASN A 1 186 ? 13.653 7.889 -19.151 1.00 80.19 186 ASN A N 1
ATOM 1421 C CA . ASN A 1 186 ? 13.739 6.804 -18.177 1.00 80.19 186 ASN A CA 1
ATOM 1422 C C . ASN A 1 186 ? 12.802 5.642 -18.541 1.00 80.19 186 ASN A C 1
ATOM 1424 O O . ASN A 1 186 ? 13.183 4.479 -18.437 1.00 80.19 186 ASN A O 1
ATOM 1428 N N . GLN A 1 187 ? 11.601 5.956 -19.025 1.00 80.38 187 GLN A N 1
ATOM 1429 C CA . GLN A 1 187 ? 10.559 4.985 -19.355 1.00 80.38 187 GLN A CA 1
ATOM 1430 C C . GLN A 1 187 ? 10.665 4.438 -20.793 1.00 80.38 187 GLN A C 1
ATOM 1432 O O . GLN A 1 187 ? 9.774 3.725 -21.242 1.00 80.38 187 GLN A O 1
ATOM 1437 N N . ARG A 1 188 ? 11.766 4.695 -21.519 1.00 79.56 188 ARG A N 1
ATOM 1438 C CA . ARG A 1 188 ? 11.929 4.315 -22.940 1.00 79.56 188 ARG A CA 1
ATOM 1439 C C . ARG A 1 188 ? 11.775 2.817 -23.238 1.00 79.56 188 ARG A C 1
ATOM 1441 O O . ARG A 1 188 ? 11.403 2.444 -24.342 1.00 79.56 188 ARG A O 1
ATOM 1448 N N . PHE A 1 189 ? 12.086 1.962 -22.262 1.00 76.12 189 PHE A N 1
ATOM 1449 C CA . PHE A 1 189 ? 11.969 0.503 -22.377 1.00 76.12 189 PHE A CA 1
ATOM 1450 C C . PHE A 1 189 ? 10.707 -0.046 -21.701 1.00 76.12 189 PHE A C 1
ATOM 1452 O O . PHE A 1 189 ? 10.483 -1.256 -21.696 1.00 76.12 189 PHE A O 1
ATOM 1459 N N . VAL A 1 190 ? 9.858 0.827 -21.150 1.00 74.19 190 VAL A N 1
ATOM 1460 C CA . VAL A 1 190 ? 8.585 0.452 -20.530 1.00 74.19 190 VAL A CA 1
ATOM 1461 C C . VAL A 1 190 ? 7.551 0.256 -21.633 1.00 74.19 190 VAL A C 1
ATOM 1463 O O . VAL A 1 190 ? 6.729 1.110 -21.942 1.00 74.19 190 VAL A O 1
ATOM 1466 N N . THR A 1 191 ? 7.649 -0.907 -22.268 1.00 74.06 191 THR A N 1
ATOM 1467 C CA . THR A 1 191 ? 6.781 -1.366 -23.356 1.00 74.06 191 THR A CA 1
ATOM 1468 C C . THR A 1 191 ? 6.219 -2.741 -23.000 1.00 74.06 191 THR A C 1
ATOM 1470 O O . THR A 1 191 ? 6.795 -3.452 -22.174 1.00 74.06 191 THR A O 1
ATOM 1473 N N . GLY A 1 192 ? 5.095 -3.146 -23.594 1.00 81.06 192 GLY A N 1
ATOM 1474 C CA . GLY A 1 192 ? 4.561 -4.495 -23.402 1.00 81.06 192 GLY A CA 1
ATOM 1475 C C . GLY A 1 192 ? 3.042 -4.579 -23.357 1.00 81.06 192 GLY A C 1
ATOM 1476 O O . GLY A 1 192 ? 2.332 -3.581 -23.453 1.00 81.06 192 GLY A O 1
ATOM 1477 N N . LYS A 1 193 ? 2.537 -5.804 -23.199 1.00 80.94 193 LYS A N 1
ATOM 1478 C CA . LYS A 1 193 ? 1.108 -6.090 -23.032 1.00 80.94 193 LYS A CA 1
ATOM 1479 C C . LYS A 1 193 ? 0.812 -6.361 -21.563 1.00 80.94 193 LYS A C 1
ATOM 1481 O O . LYS A 1 193 ? 1.457 -7.206 -20.939 1.00 80.94 193 LYS A O 1
ATOM 1486 N N . VAL A 1 194 ? -0.190 -5.669 -21.026 1.00 83.00 194 VAL A N 1
ATOM 1487 C CA . VAL A 1 194 ? -0.718 -5.897 -19.677 1.00 83.00 194 VAL A CA 1
ATOM 1488 C C . VAL A 1 194 ? -2.072 -6.586 -19.804 1.00 83.00 194 VAL A C 1
ATOM 1490 O O . VAL A 1 194 ? -2.992 -6.068 -20.430 1.00 83.00 194 VAL A O 1
ATOM 1493 N N . ARG A 1 195 ? -2.202 -7.772 -19.215 1.00 82.88 195 ARG A N 1
ATOM 1494 C CA . ARG A 1 195 ? -3.478 -8.466 -19.065 1.00 82.88 195 ARG A CA 1
ATOM 1495 C C . ARG A 1 195 ? -4.164 -7.914 -17.828 1.00 82.88 195 ARG A C 1
ATOM 1497 O O . ARG A 1 195 ? -3.635 -8.063 -16.731 1.00 82.88 195 ARG A O 1
ATOM 1504 N N . VAL A 1 196 ? -5.330 -7.309 -18.004 1.00 86.50 196 VAL A N 1
ATOM 1505 C CA . VAL A 1 196 ? -6.128 -6.746 -16.912 1.00 86.50 196 VAL A CA 1
ATOM 1506 C C . VAL A 1 196 ? -7.371 -7.609 -16.708 1.00 86.50 196 VAL A C 1
ATOM 1508 O O . VAL A 1 196 ? -8.057 -7.954 -17.667 1.00 86.50 196 VAL A O 1
ATOM 1511 N N . LYS A 1 197 ? -7.648 -7.987 -15.463 1.00 85.31 197 LYS A N 1
ATOM 1512 C CA . LYS A 1 197 ? -8.892 -8.613 -15.024 1.00 85.31 197 LYS A CA 1
ATOM 1513 C C . LYS A 1 197 ? -9.782 -7.533 -14.438 1.00 85.31 197 LYS A C 1
ATOM 1515 O O . LYS A 1 197 ? -9.377 -6.804 -13.538 1.00 85.31 197 LYS A O 1
ATOM 1520 N N . LEU A 1 198 ? -10.991 -7.451 -14.966 1.00 89.44 198 LEU A N 1
ATOM 1521 C CA . LEU A 1 198 ? -12.018 -6.534 -14.502 1.00 89.44 198 LEU A CA 1
ATOM 1522 C C . LEU A 1 198 ? -12.981 -7.320 -13.614 1.00 89.44 198 LEU A C 1
ATOM 1524 O O . LEU A 1 198 ? -13.483 -8.368 -14.026 1.00 89.44 198 LEU A O 1
ATOM 1528 N N . PHE A 1 199 ? -13.223 -6.850 -12.396 1.00 80.56 199 PHE A N 1
ATOM 1529 C CA . PHE A 1 199 ? -14.179 -7.476 -11.488 1.00 80.56 199 PHE A CA 1
ATOM 1530 C C . PHE A 1 199 ? -14.878 -6.432 -10.619 1.00 80.56 199 PHE A C 1
ATOM 1532 O O . PHE A 1 199 ? -14.216 -5.693 -9.901 1.00 80.56 199 PHE A O 1
ATOM 1539 N N . LYS A 1 200 ? -16.217 -6.376 -10.671 1.00 81.44 200 LYS A N 1
ATOM 1540 C CA . LYS A 1 200 ? -17.060 -5.495 -9.833 1.00 81.44 200 LYS A CA 1
ATOM 1541 C C . LYS A 1 200 ? -16.531 -4.051 -9.709 1.00 81.44 200 LYS A C 1
ATOM 1543 O O . LYS A 1 200 ? -16.308 -3.560 -8.612 1.00 81.44 200 LYS A O 1
ATOM 1548 N N . GLY A 1 201 ? -16.271 -3.394 -10.840 1.00 79.00 201 GLY A N 1
ATOM 1549 C CA . GLY A 1 201 ? -15.768 -2.011 -10.864 1.00 79.00 201 GLY A CA 1
ATOM 1550 C C . GLY A 1 201 ? -14.274 -1.844 -10.555 1.00 79.00 201 GLY A C 1
ATOM 1551 O O . GLY A 1 201 ? -13.760 -0.738 -10.665 1.00 79.00 201 GLY A O 1
ATOM 1552 N N . THR A 1 202 ? -13.551 -2.922 -10.241 1.00 73.19 202 THR A N 1
ATOM 1553 C CA . THR A 1 202 ? -12.089 -2.903 -10.079 1.00 73.19 202 THR A CA 1
ATOM 1554 C C . THR A 1 202 ? -11.385 -3.404 -11.339 1.00 73.19 202 THR A C 1
ATOM 1556 O O . THR A 1 202 ? -11.834 -4.358 -11.980 1.00 73.19 202 THR A O 1
ATOM 1559 N N . ALA A 1 203 ? -10.274 -2.759 -11.699 1.00 74.94 203 ALA A N 1
ATOM 1560 C CA . ALA A 1 203 ? -9.388 -3.170 -12.782 1.00 74.94 203 ALA A CA 1
ATOM 1561 C C . ALA A 1 203 ? -8.035 -3.590 -12.195 1.00 74.94 203 ALA A C 1
ATOM 1563 O O . ALA A 1 203 ? -7.343 -2.778 -11.589 1.00 74.94 203 ALA A O 1
ATOM 1564 N N . GLN A 1 204 ? -7.660 -4.857 -12.370 1.00 74.88 204 GLN A N 1
ATOM 1565 C CA . GLN A 1 204 ? -6.464 -5.447 -11.770 1.00 74.88 204 GLN A CA 1
ATOM 1566 C C . GLN A 1 204 ? -5.534 -6.014 -12.845 1.00 74.88 204 GLN A C 1
ATOM 1568 O O . GLN A 1 204 ? -5.956 -6.824 -13.664 1.00 74.88 204 GLN A O 1
ATOM 1573 N N . ALA A 1 205 ? -4.256 -5.641 -12.862 1.00 79.56 205 ALA A N 1
ATOM 1574 C CA . ALA A 1 205 ? -3.285 -6.235 -13.784 1.00 79.56 205 ALA A CA 1
ATOM 1575 C C . ALA A 1 205 ? -2.890 -7.657 -13.323 1.00 79.56 205 ALA A C 1
ATOM 1577 O O . ALA A 1 205 ? -2.264 -7.816 -12.284 1.00 79.56 205 ALA A O 1
ATOM 1578 N N . VAL A 1 206 ? -3.235 -8.689 -14.103 1.00 79.69 206 VAL A N 1
ATOM 1579 C CA . VAL A 1 206 ? -3.034 -10.124 -13.786 1.00 79.69 206 VAL A CA 1
ATOM 1580 C C . VAL A 1 206 ? -1.839 -10.740 -14.515 1.00 79.69 206 VAL A C 1
ATOM 1582 O O . VAL A 1 206 ? -1.347 -11.797 -14.138 1.00 79.69 206 VAL A O 1
ATOM 1585 N N . GLY A 1 207 ? -1.334 -10.099 -15.564 1.00 70.62 207 GLY A N 1
ATOM 1586 C CA . GLY A 1 207 ? -0.146 -10.581 -16.262 1.00 70.62 207 GLY A CA 1
ATOM 1587 C C . GLY A 1 207 ? 0.512 -9.484 -17.072 1.00 70.62 207 GLY A C 1
ATOM 1588 O O . GLY A 1 207 ? -0.158 -8.557 -17.526 1.00 70.62 207 GLY A O 1
ATOM 1589 N N . ARG A 1 208 ? 1.828 -9.577 -17.253 1.00 74.94 208 ARG A N 1
ATOM 1590 C CA . ARG A 1 208 ? 2.606 -8.620 -18.041 1.00 74.94 208 ARG A CA 1
ATOM 1591 C C . ARG A 1 208 ? 3.620 -9.356 -18.891 1.00 74.94 208 ARG A C 1
ATOM 1593 O O . ARG A 1 208 ? 4.222 -10.322 -18.435 1.00 74.94 208 ARG A O 1
ATOM 1600 N N . GLN A 1 209 ? 3.812 -8.871 -20.106 1.00 71.69 209 GLN A N 1
ATOM 1601 C CA . GLN A 1 209 ? 4.829 -9.372 -21.016 1.00 71.69 209 GLN A CA 1
ATOM 1602 C C . GLN A 1 209 ? 5.490 -8.186 -21.711 1.00 71.69 209 GLN A C 1
ATOM 1604 O O . GLN A 1 209 ? 4.793 -7.341 -22.270 1.00 71.69 209 GLN A O 1
ATOM 1609 N N . SER A 1 210 ? 6.819 -8.133 -21.662 1.00 79.50 210 SER A N 1
ATOM 1610 C CA . SER A 1 210 ? 7.645 -7.116 -22.314 1.00 79.50 210 SER A CA 1
ATOM 1611 C C . SER A 1 210 ? 8.848 -7.786 -22.964 1.00 79.50 210 SER A C 1
ATOM 1613 O O . SER A 1 210 ? 9.425 -8.700 -22.375 1.00 79.50 210 SER A O 1
ATOM 1615 N N . GLU A 1 211 ? 9.225 -7.326 -24.155 1.00 74.88 211 GLU A N 1
ATOM 1616 C CA . GLU A 1 211 ? 10.422 -7.794 -24.866 1.00 74.88 211 GLU A CA 1
ATOM 1617 C C . GLU A 1 211 ? 11.717 -7.296 -24.203 1.00 74.88 211 GLU A C 1
ATOM 1619 O O . GLU A 1 211 ? 12.743 -7.960 -24.285 1.00 74.88 211 GLU A O 1
ATOM 1624 N N . PHE A 1 212 ? 11.658 -6.174 -23.475 1.00 76.25 212 PHE A N 1
ATOM 1625 C CA . PHE A 1 212 ? 12.811 -5.533 -22.825 1.00 76.25 212 PHE A CA 1
ATOM 1626 C C . PHE A 1 212 ? 12.836 -5.741 -21.302 1.00 76.25 212 PHE A C 1
ATOM 1628 O O . PHE A 1 212 ? 13.369 -4.920 -20.554 1.00 76.25 212 PHE A O 1
ATOM 1635 N N . SER A 1 213 ? 12.235 -6.829 -20.812 1.00 68.31 213 SER A N 1
ATOM 1636 C CA . SER A 1 213 ? 12.239 -7.154 -19.383 1.00 68.31 213 SER A CA 1
ATOM 1637 C C . SER A 1 213 ? 13.658 -7.460 -18.889 1.00 68.31 213 SER A C 1
ATOM 1639 O O . SER A 1 213 ? 14.280 -8.414 -19.346 1.00 68.31 213 SER A O 1
ATOM 1641 N N . LEU A 1 214 ? 14.143 -6.708 -17.891 1.00 71.38 214 LEU A N 1
ATOM 1642 C CA . LEU A 1 214 ? 15.412 -7.010 -17.206 1.00 71.38 214 LEU A CA 1
ATOM 1643 C C . LEU A 1 214 ? 15.318 -8.237 -16.282 1.00 71.38 214 LEU A C 1
ATOM 1645 O O . LEU A 1 214 ? 16.337 -8.740 -15.813 1.00 71.38 214 LEU A O 1
ATOM 1649 N N . TYR A 1 215 ? 14.106 -8.734 -16.019 1.00 65.38 215 TYR A N 1
ATOM 1650 C CA . TYR A 1 215 ? 13.915 -9.981 -15.289 1.00 65.38 215 TYR A CA 1
ATOM 1651 C C . TYR A 1 215 ? 14.266 -11.175 -16.184 1.00 65.38 215 TYR A C 1
ATOM 1653 O O . TYR A 1 215 ? 13.529 -11.493 -17.118 1.00 65.38 215 TYR A O 1
ATOM 1661 N N . ASN A 1 216 ? 15.371 -11.852 -15.867 1.00 67.50 216 ASN A N 1
ATOM 1662 C CA . ASN A 1 216 ? 15.770 -13.117 -16.475 1.00 67.50 216 ASN A CA 1
ATOM 1663 C C . ASN A 1 216 ? 15.659 -14.239 -15.434 1.00 67.50 216 ASN A C 1
ATOM 1665 O O . ASN A 1 216 ? 16.408 -14.271 -14.457 1.00 67.50 216 ASN A O 1
ATOM 1669 N N . LYS A 1 217 ? 14.738 -15.182 -15.661 1.00 62.97 217 LYS A N 1
ATOM 1670 C CA . LYS A 1 217 ? 14.448 -16.287 -14.735 1.00 62.97 217 LYS A CA 1
ATOM 1671 C C . LYS A 1 217 ? 15.682 -17.146 -14.419 1.00 62.97 217 LYS A C 1
ATOM 1673 O O . LYS A 1 217 ? 15.813 -17.608 -13.290 1.00 62.97 217 LYS A O 1
ATOM 1678 N N . HIS A 1 218 ? 16.593 -17.316 -15.376 1.00 65.75 218 HIS A N 1
ATOM 1679 C CA . HIS A 1 218 ? 17.806 -18.126 -15.218 1.00 65.75 218 HIS A CA 1
ATOM 1680 C C . HIS A 1 218 ? 18.906 -17.445 -14.393 1.00 65.75 218 HIS A C 1
ATOM 1682 O O . HIS A 1 218 ? 19.813 -18.124 -13.940 1.00 65.75 218 HIS A O 1
ATOM 1688 N N . LEU A 1 219 ? 18.829 -16.125 -14.197 1.00 66.25 219 LEU A N 1
ATOM 1689 C CA . LEU A 1 219 ? 19.769 -15.359 -13.365 1.00 66.25 219 LEU A CA 1
ATOM 1690 C C . LEU A 1 219 ? 19.205 -15.030 -11.974 1.00 66.25 219 LEU A C 1
ATOM 1692 O O . LEU A 1 219 ? 19.929 -14.541 -11.115 1.00 66.25 219 LEU A O 1
ATOM 1696 N N . ALA A 1 220 ? 17.898 -15.224 -11.773 1.00 60.81 220 ALA A N 1
ATOM 1697 C CA . ALA A 1 220 ? 17.182 -14.824 -10.562 1.00 60.81 220 ALA A CA 1
ATOM 1698 C C . ALA A 1 220 ? 16.748 -16.006 -9.679 1.00 60.81 220 ALA A C 1
ATOM 1700 O O . ALA A 1 220 ? 16.172 -15.781 -8.615 1.00 60.81 220 ALA A O 1
ATOM 1701 N N . THR A 1 221 ? 16.972 -17.250 -10.114 1.00 55.34 221 THR A N 1
ATOM 1702 C CA . THR A 1 221 ? 16.492 -18.448 -9.411 1.00 55.34 221 THR A CA 1
ATOM 1703 C C . THR A 1 221 ? 17.658 -19.348 -9.026 1.00 55.34 221 THR A C 1
ATOM 1705 O O . THR A 1 221 ? 18.433 -19.725 -9.893 1.00 55.34 221 THR A O 1
ATOM 1708 N N . TYR A 1 222 ? 17.694 -19.792 -7.769 1.00 59.50 222 TYR A N 1
ATOM 1709 C CA . TYR A 1 222 ? 18.645 -20.786 -7.246 1.00 59.50 222 TYR A CA 1
ATOM 1710 C C . TYR A 1 222 ? 18.253 -22.244 -7.578 1.00 59.50 222 TYR A C 1
ATOM 1712 O O . TYR A 1 222 ? 18.388 -23.136 -6.741 1.00 59.50 222 TYR A O 1
ATOM 1720 N N . ASP A 1 223 ? 17.670 -22.491 -8.753 1.00 59.28 223 ASP A N 1
ATOM 1721 C CA . ASP A 1 223 ? 17.213 -23.831 -9.162 1.00 59.28 223 ASP A CA 1
ATOM 1722 C C . ASP A 1 223 ? 18.265 -24.516 -10.060 1.00 59.28 223 ASP A C 1
ATOM 1724 O O . ASP A 1 223 ? 19.264 -23.907 -10.434 1.00 59.28 223 ASP A O 1
ATOM 1728 N N . LYS A 1 224 ? 18.050 -25.776 -10.459 1.00 54.06 224 LYS A N 1
ATOM 1729 C CA . LYS A 1 224 ? 18.969 -26.627 -11.251 1.00 54.06 224 LYS A CA 1
ATOM 1730 C C . LYS A 1 224 ? 19.382 -26.089 -12.641 1.00 54.06 224 LYS A C 1
ATOM 1732 O O . LYS A 1 224 ? 20.019 -26.814 -13.400 1.00 54.06 224 LYS A O 1
ATOM 1737 N N . GLY A 1 225 ? 19.039 -24.848 -12.985 1.00 61.62 225 GLY A N 1
ATOM 1738 C CA . GLY A 1 225 ? 19.429 -24.149 -14.214 1.00 61.62 225 GLY A CA 1
ATOM 1739 C C . GLY A 1 225 ? 19.889 -22.705 -13.984 1.00 61.62 225 GLY A C 1
ATOM 1740 O O . GLY A 1 225 ? 19.708 -21.881 -14.885 1.00 61.62 225 GLY A O 1
ATOM 1741 N N . ASP A 1 226 ? 20.400 -22.401 -12.785 1.00 68.19 226 ASP A N 1
ATOM 1742 C CA . ASP A 1 226 ? 21.005 -21.112 -12.435 1.00 68.19 226 ASP A CA 1
ATOM 1743 C C . ASP A 1 226 ? 22.252 -20.843 -13.297 1.00 68.19 226 ASP A C 1
ATOM 1745 O O . ASP A 1 226 ? 23.114 -21.708 -13.463 1.00 68.19 226 ASP A O 1
ATOM 1749 N N . GLN A 1 227 ? 22.321 -19.650 -13.886 1.00 72.56 227 GLN A N 1
ATOM 1750 C CA . GLN A 1 227 ? 23.464 -19.171 -14.671 1.00 72.56 227 GLN A CA 1
ATOM 1751 C C . GLN A 1 227 ? 24.286 -18.104 -13.935 1.00 72.56 227 GLN A C 1
ATOM 1753 O O . GLN A 1 227 ? 25.200 -17.517 -14.516 1.00 72.56 227 GLN A O 1
ATOM 1758 N N . PHE A 1 228 ? 23.962 -17.811 -12.677 1.00 71.69 228 PHE A N 1
ATOM 1759 C CA . PHE A 1 228 ? 24.702 -16.863 -11.860 1.00 71.69 228 PHE A CA 1
ATOM 1760 C C . PHE A 1 228 ? 26.036 -17.453 -11.368 1.00 71.69 228 PHE A C 1
ATOM 1762 O O . PHE A 1 228 ? 26.093 -18.554 -10.823 1.00 71.69 228 PHE A O 1
ATOM 1769 N N . ASP A 1 229 ? 27.130 -16.698 -11.523 1.00 77.88 229 ASP A N 1
ATOM 1770 C CA . ASP A 1 229 ? 28.443 -17.086 -10.996 1.00 77.88 229 ASP A CA 1
ATOM 1771 C C . ASP A 1 229 ? 28.508 -16.869 -9.475 1.00 77.88 229 ASP A C 1
ATOM 1773 O O . ASP A 1 229 ? 28.728 -15.763 -8.970 1.00 77.88 229 ASP A O 1
ATOM 1777 N N . HIS A 1 230 ? 28.328 -17.954 -8.724 1.00 76.25 230 HIS A N 1
ATOM 1778 C CA . HIS A 1 230 ? 28.369 -17.932 -7.265 1.00 76.25 230 HIS A CA 1
ATOM 1779 C C . HIS A 1 230 ? 29.759 -17.609 -6.686 1.00 76.25 230 HIS A C 1
ATOM 1781 O O . HIS A 1 230 ? 29.839 -17.121 -5.554 1.00 76.25 230 HIS A O 1
ATOM 1787 N N . GLU A 1 231 ? 30.855 -17.833 -7.419 1.00 78.31 231 GLU A N 1
ATOM 1788 C CA . GLU A 1 231 ? 32.202 -17.493 -6.941 1.00 78.31 231 GLU A CA 1
ATOM 1789 C C . GLU A 1 231 ? 32.435 -15.976 -6.974 1.00 78.31 231 GLU A C 1
ATOM 1791 O O . GLU A 1 231 ? 33.034 -15.418 -6.045 1.00 78.31 231 GLU A O 1
ATOM 1796 N N . ALA A 1 232 ? 31.860 -15.274 -7.958 1.00 76.75 232 ALA A N 1
ATOM 1797 C CA . ALA A 1 232 ? 31.883 -13.812 -8.020 1.00 76.75 232 ALA A CA 1
ATOM 1798 C C . ALA A 1 232 ? 31.218 -13.160 -6.791 1.00 76.75 232 ALA A C 1
ATOM 1800 O O . ALA A 1 232 ? 31.678 -12.122 -6.301 1.00 76.75 232 ALA A O 1
ATOM 1801 N N . ALA A 1 233 ? 30.183 -13.793 -6.225 1.00 76.81 233 ALA A N 1
ATOM 1802 C CA . ALA A 1 233 ? 29.516 -13.302 -5.020 1.00 76.81 233 ALA A CA 1
ATOM 1803 C C . ALA A 1 233 ? 30.437 -13.305 -3.788 1.00 76.81 233 ALA A C 1
ATOM 1805 O O . ALA A 1 233 ? 30.413 -12.351 -3.007 1.00 76.81 233 ALA A O 1
ATOM 1806 N N . LYS A 1 234 ? 31.298 -14.321 -3.622 1.00 79.88 234 LYS A N 1
ATOM 1807 C CA . LYS A 1 234 ? 32.248 -14.391 -2.493 1.00 79.88 234 LYS A CA 1
ATOM 1808 C C . LYS A 1 234 ? 33.253 -13.239 -2.534 1.00 79.88 234 LYS A C 1
ATOM 1810 O O . LYS A 1 234 ? 33.520 -12.611 -1.507 1.00 79.88 234 LYS A O 1
ATOM 1815 N N . GLY A 1 235 ? 33.780 -12.939 -3.723 1.00 79.00 235 GLY A N 1
ATOM 1816 C CA . GLY A 1 235 ? 34.683 -11.809 -3.945 1.00 79.00 235 GLY A CA 1
ATOM 1817 C C . GLY A 1 235 ? 34.007 -10.467 -3.665 1.00 79.00 235 GLY A C 1
ATOM 1818 O O . GLY A 1 235 ? 34.569 -9.632 -2.955 1.00 79.00 235 GLY A O 1
ATOM 1819 N N . PHE A 1 236 ? 32.772 -10.292 -4.146 1.00 81.31 236 PHE A N 1
ATOM 1820 C CA . PHE A 1 236 ? 31.981 -9.086 -3.907 1.00 81.31 236 PHE A CA 1
ATOM 1821 C C . PHE A 1 236 ? 31.687 -8.862 -2.420 1.00 81.31 236 PHE A C 1
ATOM 1823 O O . PHE A 1 236 ? 31.911 -7.760 -1.930 1.00 81.31 236 PHE A O 1
ATOM 1830 N N . ILE A 1 237 ? 31.254 -9.889 -1.679 1.00 81.88 237 ILE A N 1
ATOM 1831 C CA . ILE A 1 237 ? 30.988 -9.786 -0.232 1.00 81.88 237 ILE A CA 1
ATOM 1832 C C . ILE A 1 237 ? 32.243 -9.331 0.514 1.00 81.88 237 ILE A C 1
ATOM 1834 O O . ILE A 1 237 ? 32.174 -8.440 1.360 1.00 81.88 237 ILE A O 1
ATOM 1838 N N . ARG A 1 238 ? 33.403 -9.906 0.171 1.00 79.81 238 ARG A N 1
ATOM 1839 C CA . ARG A 1 238 ? 34.678 -9.533 0.787 1.00 79.81 238 ARG A CA 1
ATOM 1840 C C . ARG A 1 238 ? 35.042 -8.081 0.481 1.00 79.81 238 ARG A C 1
ATOM 1842 O O . ARG A 1 238 ? 35.366 -7.347 1.404 1.00 79.81 238 ARG A O 1
ATOM 1849 N N . LEU A 1 239 ? 34.962 -7.661 -0.781 1.00 83.56 239 LEU A N 1
ATOM 1850 C CA . LEU A 1 239 ? 35.294 -6.295 -1.202 1.00 83.56 239 LEU A CA 1
ATOM 1851 C C . LEU A 1 239 ? 34.336 -5.247 -0.628 1.00 83.56 239 LEU A C 1
ATOM 1853 O O . LEU A 1 239 ? 34.777 -4.227 -0.108 1.00 83.56 239 LEU A O 1
ATOM 1857 N N . TRP A 1 240 ? 33.033 -5.512 -0.680 1.00 82.94 240 TRP A N 1
ATOM 1858 C CA . TRP A 1 240 ? 32.000 -4.610 -0.175 1.00 82.94 240 TRP A CA 1
ATOM 1859 C C . TRP A 1 240 ? 32.032 -4.496 1.356 1.00 82.94 240 TRP A C 1
ATOM 1861 O O . TRP A 1 240 ? 31.763 -3.432 1.907 1.00 82.94 240 TRP A O 1
ATOM 1871 N N . GLY A 1 241 ? 32.404 -5.577 2.049 1.00 81.38 241 GLY A N 1
ATOM 1872 C CA . GLY A 1 241 ? 32.536 -5.615 3.504 1.00 81.38 241 GLY A CA 1
ATOM 1873 C C . GLY A 1 241 ? 33.835 -5.019 4.057 1.00 81.38 241 GLY A C 1
ATOM 1874 O O . GLY A 1 241 ? 33.892 -4.752 5.255 1.00 81.38 241 GLY A O 1
ATOM 1875 N N . LEU A 1 242 ? 34.866 -4.779 3.233 1.00 86.38 242 LEU A N 1
ATOM 1876 C CA . LEU A 1 242 ? 36.169 -4.263 3.692 1.00 86.38 242 LEU A C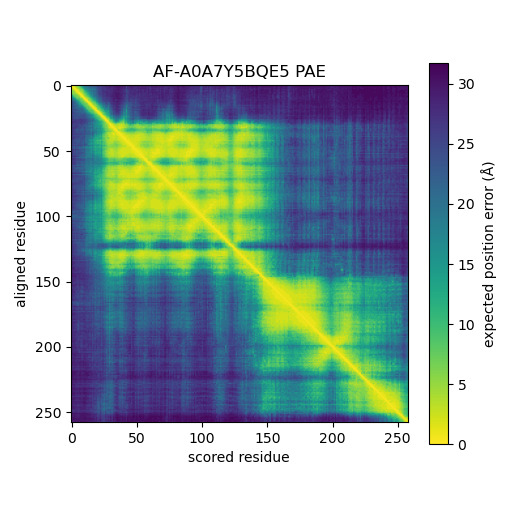A 1
ATOM 1877 C C . LEU A 1 242 ? 36.039 -2.938 4.445 1.00 86.38 242 LEU A C 1
ATOM 1879 O O . LEU A 1 242 ? 36.605 -2.798 5.523 1.00 86.38 242 LEU A O 1
ATOM 1883 N N . GLY A 1 243 ? 35.261 -1.988 3.916 1.00 84.06 243 GLY A N 1
ATOM 1884 C CA . GLY A 1 243 ? 35.051 -0.693 4.570 1.00 84.06 243 GLY A CA 1
ATOM 1885 C C . GLY A 1 243 ? 34.425 -0.846 5.957 1.00 84.06 243 GLY A C 1
ATOM 1886 O O . GLY A 1 243 ? 34.901 -0.253 6.922 1.00 84.06 243 GLY A O 1
ATOM 1887 N N . THR A 1 244 ? 33.423 -1.720 6.080 1.00 84.06 244 THR A N 1
ATOM 1888 C CA . THR A 1 244 ? 32.782 -2.047 7.360 1.00 84.06 244 THR A CA 1
ATOM 1889 C C . THR A 1 244 ? 33.731 -2.787 8.306 1.00 84.06 244 THR A C 1
ATOM 1891 O O . THR A 1 244 ? 33.722 -2.507 9.498 1.00 84.06 244 THR A O 1
ATOM 1894 N N . GLN A 1 245 ? 34.590 -3.682 7.806 1.00 81.88 245 GLN A N 1
ATOM 1895 C CA . GLN A 1 245 ? 35.607 -4.366 8.615 1.00 81.88 245 GLN A CA 1
ATOM 1896 C C . GLN A 1 245 ? 36.678 -3.402 9.136 1.00 81.88 245 GLN A C 1
ATOM 1898 O O . GLN A 1 245 ? 37.028 -3.456 10.312 1.00 81.88 245 GLN A O 1
ATOM 1903 N N . THR A 1 246 ? 37.175 -2.492 8.297 1.00 83.81 246 THR A N 1
ATOM 1904 C CA . THR A 1 246 ? 38.145 -1.466 8.701 1.00 83.81 246 THR A CA 1
ATOM 1905 C C . THR A 1 246 ? 37.530 -0.485 9.694 1.00 83.81 246 THR A C 1
ATOM 1907 O O . THR A 1 246 ? 38.145 -0.172 10.712 1.00 83.81 246 THR A O 1
ATOM 1910 N N . GLN A 1 247 ? 36.294 -0.041 9.447 1.00 82.12 247 GLN A N 1
ATOM 1911 C CA . GLN A 1 247 ? 35.547 0.781 10.395 1.00 82.12 247 GLN A CA 1
ATOM 1912 C C . GLN A 1 247 ? 35.339 0.037 11.718 1.00 82.12 247 GLN A C 1
ATOM 1914 O O . GLN A 1 247 ? 35.544 0.624 12.777 1.00 82.12 247 GLN A O 1
ATOM 1919 N N . ALA A 1 248 ? 35.013 -1.257 11.677 1.00 82.50 248 ALA A N 1
ATOM 1920 C CA . ALA A 1 248 ? 34.871 -2.063 12.878 1.00 82.50 248 ALA A CA 1
ATOM 1921 C C . ALA A 1 248 ? 36.189 -2.136 13.670 1.00 82.50 248 ALA A C 1
ATOM 1923 O O . ALA A 1 248 ? 36.217 -1.909 14.874 1.00 82.50 248 ALA A O 1
ATOM 1924 N N . GLN A 1 249 ? 37.310 -2.375 12.992 1.00 78.56 249 GLN A N 1
ATOM 1925 C CA . GLN A 1 249 ? 38.626 -2.472 13.627 1.00 78.56 249 GLN A CA 1
ATOM 1926 C C . GLN A 1 249 ? 39.104 -1.158 14.262 1.00 78.56 249 GLN A C 1
ATOM 1928 O O . GLN A 1 249 ? 39.778 -1.198 15.290 1.00 78.56 249 GLN A O 1
ATOM 1933 N N . LEU A 1 250 ? 38.786 -0.005 13.661 1.00 80.50 250 LEU A N 1
ATOM 1934 C CA . LEU A 1 250 ? 39.330 1.296 14.074 1.00 80.50 250 LEU A CA 1
ATOM 1935 C C . LEU A 1 250 ? 38.368 2.145 14.915 1.00 80.50 250 LEU A C 1
ATOM 1937 O O . LEU A 1 250 ? 38.825 2.954 15.720 1.00 80.50 250 LEU A O 1
ATOM 1941 N N . GLN A 1 251 ? 37.059 2.005 14.705 1.00 78.06 251 GLN A N 1
ATOM 1942 C CA . GLN A 1 251 ? 36.032 2.915 15.226 1.00 78.06 251 GLN A CA 1
ATOM 1943 C C . GLN A 1 251 ? 34.936 2.205 16.035 1.00 78.06 251 GLN A C 1
ATOM 1945 O O . GLN A 1 251 ? 33.980 2.862 16.449 1.00 78.06 251 GLN A O 1
ATOM 1950 N N . LEU A 1 252 ? 35.048 0.894 16.303 1.00 72.75 252 LEU A N 1
ATOM 1951 C CA . LEU A 1 252 ? 34.170 0.266 17.295 1.00 72.75 252 LEU A CA 1
ATOM 1952 C C . LEU A 1 252 ? 34.443 0.853 18.680 1.00 72.75 252 LEU A C 1
ATOM 1954 O O . LEU A 1 252 ? 35.585 0.942 19.138 1.00 72.75 252 LEU A O 1
ATOM 1958 N N . LEU A 1 253 ? 33.361 1.224 19.362 1.00 56.53 253 LEU A N 1
ATOM 1959 C CA . LEU A 1 253 ? 33.398 1.648 20.754 1.00 56.53 253 LEU A CA 1
ATOM 1960 C C . LEU A 1 253 ? 33.971 0.501 21.597 1.00 56.53 253 LEU A C 1
ATOM 1962 O O . LEU A 1 253 ? 33.379 -0.576 21.681 1.00 56.53 253 LEU A O 1
ATOM 1966 N N . LYS A 1 254 ? 35.132 0.722 22.223 1.00 58.97 254 LYS A N 1
ATOM 1967 C CA . LYS A 1 254 ? 35.722 -0.241 23.161 1.00 58.97 254 LYS A CA 1
ATOM 1968 C C . LYS A 1 254 ? 34.765 -0.429 24.343 1.00 58.97 254 LYS A C 1
ATOM 1970 O O . LYS A 1 254 ? 34.718 0.420 25.226 1.00 58.97 254 LYS A O 1
ATOM 1975 N N . GLY A 1 255 ? 34.012 -1.531 24.342 1.00 59.34 255 GLY A N 1
ATOM 1976 C CA . GLY A 1 255 ? 33.151 -1.935 25.459 1.00 59.34 255 GLY A CA 1
ATOM 1977 C C . GLY A 1 255 ? 31.816 -2.593 25.093 1.00 59.34 255 GLY A C 1
ATOM 1978 O O . GLY A 1 255 ? 31.192 -3.173 25.974 1.00 59.34 255 GLY A O 1
ATOM 1979 N N . GLY A 1 256 ? 31.372 -2.551 23.834 1.00 53.81 256 GLY A N 1
ATOM 1980 C CA . GLY A 1 256 ? 30.163 -3.267 23.412 1.00 53.81 256 GLY A CA 1
ATOM 1981 C C . GLY A 1 256 ? 30.486 -4.699 22.995 1.00 53.81 256 GLY A C 1
ATOM 1982 O O . GLY A 1 256 ? 31.048 -4.896 21.921 1.00 53.81 256 GLY A O 1
ATOM 1983 N N . GLN A 1 257 ? 30.155 -5.687 23.830 1.00 44.56 257 GLN A N 1
ATOM 1984 C CA . GLN A 1 257 ? 30.078 -7.080 23.381 1.00 44.56 257 GLN A CA 1
ATOM 1985 C C . GLN A 1 257 ? 28.960 -7.180 22.334 1.00 44.56 257 GLN A C 1
ATOM 1987 O O . GLN A 1 257 ? 27.805 -6.893 22.646 1.00 44.56 257 GLN A O 1
ATOM 1992 N N . GLY A 1 258 ? 29.332 -7.515 21.099 1.00 44.22 258 GLY A N 1
ATOM 1993 C CA . GLY A 1 258 ? 28.424 -8.001 20.061 1.00 44.22 258 GLY A CA 1
ATOM 1994 C C . GLY A 1 258 ? 28.524 -9.512 19.950 1.00 44.22 258 GLY A C 1
ATOM 1995 O O . GLY A 1 258 ? 29.613 -10.040 20.274 1.00 44.22 258 GLY A O 1
#